Protein AF-A0A6P0YYT1-F1 (afdb_monomer)

Solvent-accessible surface area (backbone atoms only — not comparable to full-atom values): 12382 Å² total; per-residue (Å²): 142,83,87,88,85,85,81,90,86,81,66,66,70,61,53,52,53,52,52,53,54,50,55,62,60,60,72,69,65,74,79,69,72,76,47,75,66,60,48,52,63,70,43,58,71,72,48,88,68,82,82,93,58,51,74,54,65,75,66,70,73,48,63,76,85,59,54,46,75,45,83,45,75,47,62,42,83,79,91,78,48,59,89,46,74,90,66,82,46,72,72,62,60,64,48,60,83,41,56,74,39,78,43,64,35,61,37,43,24,40,80,40,79,42,73,69,50,63,57,97,84,40,77,72,52,80,47,71,34,27,27,68,40,56,32,60,28,48,34,36,48,47,27,59,74,61,35,72,82,41,49,66,48,36,42,56,41,94,90,37,73,41,30,36,40,36,31,31,63,88,67,35,30,42,39,38,32,49,54,21,35,52,73,49,61,82,45,99,87,44,77,47,73,51,72,44,69,48,76,47,82,44,73,134

Structure (mmCIF, N/CA/C/O backbone):
data_AF-A0A6P0YYT1-F1
#
_entry.id   AF-A0A6P0YYT1-F1
#
loop_
_atom_site.group_PDB
_atom_site.id
_atom_site.type_symbol
_atom_site.label_atom_id
_atom_site.label_alt_id
_atom_site.label_comp_id
_atom_site.label_asym_id
_atom_site.label_entity_id
_atom_site.label_seq_id
_atom_site.pdbx_PDB_ins_code
_atom_site.Cartn_x
_atom_site.Cartn_y
_atom_site.Cartn_z
_atom_site.occupancy
_atom_site.B_iso_or_equiv
_atom_site.auth_seq_id
_atom_site.auth_comp_id
_atom_site.auth_asym_id
_atom_site.auth_atom_id
_atom_site.pdbx_PDB_model_num
ATOM 1 N N . MET A 1 1 ? 46.189 12.502 -78.869 1.00 30.28 1 MET A N 1
ATOM 2 C CA . MET A 1 1 ? 46.261 11.594 -77.705 1.00 30.28 1 MET A CA 1
ATOM 3 C C . MET A 1 1 ? 45.164 12.008 -76.736 1.00 30.28 1 MET A C 1
ATOM 5 O O . MET A 1 1 ? 45.275 13.073 -76.152 1.00 30.28 1 MET A O 1
ATOM 9 N N . VAL A 1 2 ? 44.060 11.259 -76.663 1.00 25.31 2 VAL A N 1
ATOM 10 C CA . VAL A 1 2 ? 42.936 11.535 -75.749 1.00 25.31 2 VAL A CA 1
ATOM 11 C C . VAL A 1 2 ? 42.458 10.193 -75.203 1.00 25.31 2 VAL A C 1
ATOM 13 O O . VAL A 1 2 ? 42.035 9.333 -75.973 1.00 25.31 2 VAL A O 1
ATOM 16 N N . PHE A 1 3 ? 42.580 9.999 -73.891 1.00 25.88 3 PHE A N 1
ATOM 17 C CA . PHE A 1 3 ? 42.112 8.803 -73.194 1.00 25.88 3 PHE A CA 1
ATOM 18 C C . PHE A 1 3 ? 40.659 8.992 -72.739 1.00 25.88 3 PHE A C 1
ATOM 20 O O . PHE A 1 3 ? 40.320 9.999 -72.120 1.00 25.88 3 PHE A O 1
ATOM 27 N N . ARG A 1 4 ? 39.808 7.999 -73.021 1.00 29.97 4 ARG A N 1
ATOM 28 C CA . ARG A 1 4 ? 38.498 7.814 -72.381 1.00 29.97 4 ARG A CA 1
ATOM 29 C C . ARG A 1 4 ? 38.698 6.982 -71.114 1.00 29.97 4 ARG A C 1
ATOM 31 O O . ARG A 1 4 ? 39.213 5.874 -71.207 1.00 29.97 4 ARG A O 1
ATOM 38 N N . PHE A 1 5 ? 38.222 7.472 -69.972 1.00 29.61 5 PHE A N 1
ATOM 39 C CA . PHE A 1 5 ? 38.025 6.656 -68.773 1.00 29.61 5 PHE A CA 1
ATOM 40 C C . PHE A 1 5 ? 36.525 6.505 -68.510 1.00 29.61 5 PHE A C 1
ATOM 42 O O . PHE A 1 5 ? 35.810 7.490 -68.340 1.00 29.61 5 PHE A O 1
ATOM 49 N N . SER A 1 6 ? 36.054 5.260 -68.473 1.00 37.06 6 SER A N 1
ATOM 50 C CA . SER A 1 6 ? 34.769 4.885 -67.884 1.00 37.06 6 SER A CA 1
ATOM 51 C C . SER A 1 6 ? 35.065 4.151 -66.583 1.00 37.06 6 SER A C 1
ATOM 53 O O . SER A 1 6 ? 35.742 3.129 -66.603 1.00 37.06 6 SER A O 1
ATOM 55 N N . ILE A 1 7 ? 34.563 4.661 -65.457 1.00 41.81 7 ILE A N 1
ATOM 56 C CA . ILE A 1 7 ? 34.611 3.959 -64.172 1.00 41.81 7 ILE A CA 1
ATOM 57 C C . ILE A 1 7 ? 33.177 3.588 -63.797 1.00 41.81 7 ILE A C 1
ATOM 59 O O . ILE A 1 7 ? 32.346 4.444 -63.494 1.00 41.81 7 ILE A O 1
ATOM 63 N N . PHE A 1 8 ? 32.893 2.287 -63.836 1.00 48.31 8 PHE A N 1
ATOM 64 C CA . PHE A 1 8 ? 31.737 1.681 -63.186 1.00 48.31 8 PHE A CA 1
ATOM 65 C C . PHE A 1 8 ? 31.920 1.798 -61.667 1.00 48.31 8 PHE A C 1
ATOM 67 O O . PHE A 1 8 ? 32.748 1.108 -61.083 1.00 48.31 8 PHE A O 1
ATOM 74 N N . ALA A 1 9 ? 31.137 2.655 -61.013 1.00 47.00 9 ALA A N 1
ATOM 75 C CA . ALA A 1 9 ? 31.094 2.759 -59.555 1.00 47.00 9 ALA A CA 1
ATOM 76 C C . ALA A 1 9 ? 29.703 2.368 -59.036 1.00 47.00 9 ALA A C 1
ATOM 78 O O . ALA A 1 9 ? 28.908 3.222 -58.648 1.00 47.00 9 ALA A O 1
ATOM 79 N N . ARG A 1 10 ? 29.377 1.069 -59.051 1.00 59.03 10 ARG A N 1
ATOM 80 C CA . ARG A 1 10 ? 28.181 0.525 -58.378 1.00 59.03 10 ARG A CA 1
ATOM 81 C C . ARG A 1 10 ? 28.455 -0.876 -57.815 1.00 59.03 10 ARG A C 1
ATOM 83 O O . ARG A 1 10 ? 28.160 -1.862 -58.477 1.00 59.03 10 ARG A O 1
ATOM 90 N N . PRO A 1 11 ? 29.029 -0.957 -56.601 1.00 52.97 11 PRO A N 1
ATOM 91 C CA . PRO A 1 11 ? 28.412 -1.855 -55.614 1.00 52.97 11 PRO A CA 1
ATOM 92 C C . PRO A 1 11 ? 28.296 -1.268 -54.190 1.00 52.97 11 PRO A C 1
ATOM 94 O O . PRO A 1 11 ? 27.588 -1.821 -53.356 1.00 52.97 11 PRO A O 1
ATOM 97 N N . ILE A 1 12 ? 28.919 -0.119 -53.898 1.00 56.06 12 ILE A N 1
ATOM 98 C CA . ILE A 1 12 ? 29.048 0.391 -52.516 1.00 56.06 12 ILE A CA 1
ATOM 99 C C . ILE A 1 12 ? 27.740 1.006 -51.979 1.00 56.06 12 ILE A C 1
ATOM 101 O O . ILE A 1 12 ? 27.415 0.845 -50.807 1.00 56.06 12 ILE A O 1
ATOM 105 N N . ARG A 1 13 ? 26.932 1.660 -52.830 1.00 53.22 13 ARG A N 1
ATOM 106 C CA . ARG A 1 13 ? 25.663 2.283 -52.395 1.00 53.22 13 ARG A CA 1
ATOM 107 C C . ARG A 1 13 ? 24.587 1.269 -51.996 1.00 53.22 13 ARG A C 1
ATOM 109 O O . ARG A 1 13 ? 23.806 1.561 -51.100 1.00 53.22 13 ARG A O 1
ATOM 116 N N . LEU A 1 14 ? 24.554 0.096 -52.632 1.00 54.69 14 LEU A N 1
ATOM 117 C CA . LEU A 1 14 ? 23.587 -0.955 -52.295 1.00 54.69 14 LEU A CA 1
ATOM 118 C C . LEU A 1 14 ? 23.942 -1.605 -50.948 1.00 54.69 14 LEU A C 1
ATOM 120 O O . LEU A 1 14 ? 23.061 -1.836 -50.130 1.00 54.69 14 LEU A O 1
ATOM 124 N N . LEU A 1 15 ? 25.241 -1.805 -50.690 1.00 55.34 15 LEU A N 1
ATOM 125 C CA . LEU A 1 15 ? 25.749 -2.340 -49.426 1.00 55.34 15 LEU A CA 1
ATOM 126 C C . LEU A 1 15 ? 25.407 -1.422 -48.239 1.00 55.34 15 LEU A C 1
ATOM 128 O O . LEU A 1 15 ? 24.948 -1.899 -47.210 1.00 55.34 15 LEU A O 1
ATOM 132 N N . ILE A 1 16 ? 25.561 -0.103 -48.398 1.00 59.28 16 ILE A N 1
ATOM 133 C CA . ILE A 1 16 ? 25.259 0.877 -47.340 1.00 59.28 16 ILE A CA 1
ATOM 134 C C . ILE A 1 16 ? 23.760 0.908 -47.008 1.00 59.28 16 ILE A C 1
ATOM 136 O O . ILE A 1 16 ? 23.406 0.965 -45.835 1.00 59.28 16 ILE A O 1
ATOM 140 N N . ILE A 1 17 ? 22.875 0.828 -48.009 1.00 62.22 17 ILE A N 1
ATOM 141 C CA . ILE A 1 17 ? 21.416 0.830 -47.790 1.00 62.22 17 ILE A CA 1
ATOM 142 C C . ILE A 1 17 ? 20.960 -0.462 -47.102 1.00 62.22 17 ILE A C 1
ATOM 144 O O . ILE A 1 17 ? 20.124 -0.406 -46.203 1.00 62.22 17 ILE A O 1
ATOM 148 N N . VAL A 1 18 ? 21.534 -1.611 -47.473 1.00 64.62 18 VAL A N 1
ATOM 149 C CA . VAL A 1 18 ? 21.237 -2.891 -46.811 1.00 64.62 18 VAL A CA 1
ATOM 150 C C . VAL A 1 18 ? 21.728 -2.875 -45.362 1.00 64.62 18 VAL A C 1
ATOM 152 O O . VAL A 1 18 ? 20.969 -3.241 -44.474 1.00 64.62 18 VAL A O 1
ATOM 155 N N . VAL A 1 19 ? 22.937 -2.366 -45.099 1.00 64.31 19 VAL A N 1
ATOM 156 C CA . VAL A 1 19 ? 23.496 -2.278 -43.737 1.00 64.31 19 VAL A CA 1
ATOM 157 C C . VAL A 1 19 ? 22.697 -1.314 -42.850 1.00 64.31 19 VAL A C 1
ATOM 159 O O . VAL A 1 19 ? 22.362 -1.672 -41.719 1.00 64.31 19 VAL A O 1
ATOM 162 N N . LEU A 1 20 ? 22.318 -0.133 -43.361 1.00 59.56 20 LEU A N 1
ATOM 163 C CA . LEU A 1 20 ? 21.457 0.810 -42.633 1.00 59.56 20 LEU A CA 1
ATOM 164 C C . LEU A 1 20 ? 20.058 0.236 -42.380 1.00 59.56 20 LEU A C 1
ATOM 166 O O . LEU A 1 20 ? 19.546 0.391 -41.276 1.00 59.56 20 LEU A O 1
ATOM 170 N N . GLY A 1 21 ? 19.474 -0.467 -43.356 1.00 60.31 21 GLY A N 1
ATOM 171 C CA . GLY A 1 21 ? 18.179 -1.138 -43.204 1.00 60.31 21 GLY A CA 1
ATOM 172 C C . GLY A 1 21 ? 18.205 -2.293 -42.198 1.00 60.31 21 GLY A C 1
ATOM 173 O O . GLY A 1 21 ? 17.240 -2.495 -41.469 1.00 60.31 21 GLY A O 1
ATOM 174 N N . THR A 1 22 ? 19.317 -3.028 -42.095 1.00 57.22 22 THR A N 1
ATOM 175 C CA . THR A 1 22 ? 19.474 -4.078 -41.073 1.00 57.22 22 THR A CA 1
ATOM 176 C C . THR A 1 22 ? 19.750 -3.513 -39.678 1.00 57.22 22 THR A C 1
ATOM 178 O O . THR A 1 22 ? 19.258 -4.069 -38.698 1.00 57.22 22 THR A O 1
ATOM 181 N N . MET A 1 23 ? 20.471 -2.388 -39.558 1.00 55.06 23 MET A N 1
ATOM 182 C CA . MET A 1 23 ? 20.711 -1.741 -38.259 1.00 55.06 23 MET A CA 1
ATOM 183 C C . MET A 1 23 ? 19.439 -1.128 -37.666 1.00 55.06 23 MET A C 1
ATOM 185 O O . MET A 1 23 ? 19.264 -1.191 -36.449 1.00 55.06 23 MET A O 1
ATOM 189 N N . THR A 1 24 ? 18.540 -0.580 -38.490 1.00 57.62 24 THR A N 1
ATOM 190 C CA . THR A 1 24 ? 17.239 -0.067 -38.028 1.00 57.62 24 THR A CA 1
ATOM 191 C C . THR A 1 24 ? 16.260 -1.184 -37.665 1.00 57.62 24 THR A C 1
ATOM 193 O O . THR A 1 24 ? 15.437 -0.998 -36.775 1.00 57.62 24 THR A O 1
ATOM 196 N N . TRP A 1 25 ? 16.370 -2.368 -38.279 1.00 53.22 25 TRP A N 1
ATOM 197 C CA . TRP A 1 25 ? 15.518 -3.512 -37.934 1.00 53.22 25 TRP A CA 1
ATOM 198 C C . TRP A 1 25 ? 15.935 -4.187 -36.616 1.00 53.22 25 TRP A C 1
ATOM 200 O O . TRP A 1 25 ? 15.083 -4.614 -35.838 1.00 53.22 25 TRP A O 1
ATOM 210 N N . LEU A 1 26 ? 17.239 -4.225 -36.318 1.00 52.09 26 LEU A N 1
ATOM 211 C CA . LEU A 1 26 ? 17.778 -4.816 -35.084 1.00 52.09 26 LEU A CA 1
ATOM 212 C C . LEU A 1 26 ? 17.621 -3.920 -33.845 1.00 52.09 26 LEU A C 1
ATOM 214 O O . LEU A 1 26 ? 17.634 -4.427 -32.728 1.00 52.09 26 LEU A O 1
ATOM 218 N N . SER A 1 27 ? 17.429 -2.608 -34.014 1.00 49.84 27 SER A N 1
ATOM 219 C CA . SER A 1 27 ? 17.246 -1.668 -32.894 1.00 49.84 27 SER A CA 1
ATOM 220 C C . SER A 1 27 ? 15.803 -1.582 -32.375 1.00 49.84 27 SER A C 1
ATOM 222 O O . SER A 1 27 ? 15.561 -0.913 -31.373 1.00 49.84 27 SER A O 1
ATOM 224 N N . TRP A 1 28 ? 14.858 -2.311 -32.985 1.00 51.06 28 TRP A N 1
ATOM 225 C CA . TRP A 1 28 ? 13.487 -2.455 -32.469 1.00 51.06 28 TRP A CA 1
ATOM 226 C C . TRP A 1 28 ? 13.232 -3.720 -31.656 1.00 51.06 28 TRP A C 1
ATOM 228 O O . TRP A 1 28 ? 12.153 -3.879 -31.089 1.00 51.06 28 TRP A O 1
ATOM 238 N N . SER A 1 29 ? 14.222 -4.601 -31.538 1.00 44.47 29 SER A N 1
ATOM 239 C CA . SER A 1 29 ? 14.117 -5.767 -30.664 1.00 44.47 29 SER A CA 1
ATOM 240 C C . SER A 1 29 ? 14.623 -5.401 -29.271 1.00 44.47 29 SER A C 1
ATOM 242 O O . SER A 1 29 ? 15.710 -5.806 -28.867 1.00 44.47 29 SER A O 1
ATOM 244 N N . CYS A 1 30 ? 13.848 -4.605 -28.529 1.00 43.34 30 CYS A N 1
ATOM 245 C CA . CYS A 1 30 ? 14.007 -4.590 -27.080 1.00 43.34 30 CYS A CA 1
ATOM 246 C C . CYS A 1 30 ? 13.558 -5.970 -26.593 1.00 43.34 30 CYS A C 1
ATOM 248 O O . CYS A 1 30 ? 12.366 -6.271 -26.581 1.00 43.34 30 CYS A O 1
ATOM 250 N N . ILE A 1 31 ? 14.511 -6.843 -26.276 1.00 43.75 31 ILE A N 1
ATOM 251 C CA . ILE A 1 31 ? 14.212 -8.067 -25.540 1.00 43.75 31 ILE A CA 1
ATOM 252 C C . ILE A 1 31 ? 13.788 -7.594 -24.149 1.00 43.75 31 ILE A C 1
ATOM 254 O O . ILE A 1 31 ? 14.633 -7.280 -23.313 1.00 43.75 31 ILE A O 1
ATOM 258 N N . ALA A 1 32 ? 12.479 -7.475 -23.930 1.00 52.84 32 ALA A N 1
ATOM 259 C CA . ALA A 1 32 ? 11.922 -7.312 -22.600 1.00 52.84 32 ALA A CA 1
ATOM 260 C C . ALA A 1 32 ? 12.218 -8.609 -21.839 1.00 52.84 32 ALA A C 1
ATOM 262 O O . ALA A 1 32 ? 11.555 -9.628 -22.027 1.00 52.84 32 ALA A O 1
ATOM 263 N N . VAL A 1 33 ? 13.290 -8.602 -21.048 1.00 48.81 33 VAL A N 1
ATOM 264 C CA . VAL A 1 33 ? 13.544 -9.662 -20.076 1.00 48.81 33 VAL A CA 1
ATOM 265 C C . VAL A 1 33 ? 12.457 -9.507 -19.021 1.00 48.81 33 VAL A C 1
ATOM 267 O O . VAL A 1 33 ? 12.468 -8.524 -18.285 1.00 48.81 33 VAL A O 1
ATOM 270 N N . ALA A 1 34 ? 11.495 -10.431 -18.995 1.00 60.22 34 ALA A N 1
ATOM 271 C CA . ALA A 1 34 ? 10.517 -10.503 -17.918 1.00 60.22 34 ALA A CA 1
ATOM 272 C C . ALA A 1 34 ? 11.290 -10.654 -16.602 1.00 60.22 34 ALA A C 1
ATOM 274 O O . ALA A 1 34 ? 12.032 -11.622 -16.420 1.00 60.22 34 ALA A O 1
ATOM 275 N N . GLY A 1 35 ? 11.200 -9.656 -15.730 1.00 74.69 35 GLY A N 1
ATOM 276 C CA . GLY A 1 35 ? 11.834 -9.698 -14.425 1.00 74.69 35 GLY A CA 1
ATOM 277 C C . GLY A 1 35 ? 11.083 -10.620 -13.467 1.00 74.69 35 GLY A C 1
ATOM 278 O O . GLY A 1 35 ? 10.046 -11.210 -13.786 1.00 74.69 35 GLY A O 1
ATOM 279 N N . GLU A 1 36 ? 11.644 -10.769 -12.267 1.00 87.56 36 GLU A N 1
ATOM 280 C CA . GLU A 1 36 ? 11.132 -11.678 -11.235 1.00 87.56 36 GLU A CA 1
ATOM 281 C C . GLU A 1 36 ? 9.662 -11.393 -10.876 1.00 87.56 36 GLU A C 1
ATOM 283 O O . GLU A 1 36 ? 8.910 -12.322 -10.572 1.00 87.56 36 GLU A O 1
ATOM 288 N N . LEU A 1 37 ? 9.221 -10.127 -10.938 1.00 92.81 37 LEU A N 1
ATOM 289 C CA . LEU A 1 37 ? 7.849 -9.755 -10.584 1.00 92.81 37 LEU A CA 1
ATOM 290 C C . LEU A 1 37 ? 6.869 -10.136 -11.691 1.00 92.81 37 LEU A C 1
ATOM 292 O O . LEU A 1 37 ? 5.829 -10.725 -11.395 1.00 92.81 37 LEU A O 1
ATOM 296 N N . SER A 1 38 ? 7.222 -9.867 -12.950 1.00 92.69 38 SER A N 1
ATOM 297 C CA . SER A 1 38 ? 6.430 -10.292 -14.112 1.00 92.69 38 SER A CA 1
ATOM 298 C C . SER A 1 38 ? 6.229 -11.811 -14.136 1.00 92.69 38 SER A C 1
ATOM 300 O O . SER A 1 38 ? 5.115 -12.298 -14.357 1.00 92.69 38 SER A O 1
ATOM 302 N N . GLN A 1 39 ? 7.292 -12.569 -13.845 1.00 91.69 39 GLN A N 1
ATOM 303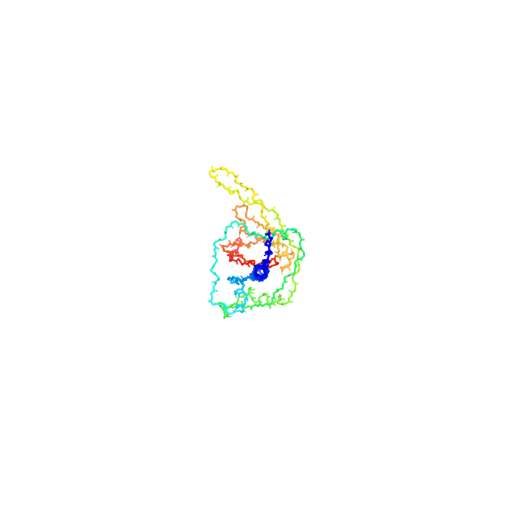 C CA . GLN A 1 39 ? 7.216 -14.026 -13.756 1.00 91.69 39 GLN A CA 1
ATOM 304 C C . GLN A 1 39 ? 6.316 -14.471 -12.596 1.00 91.69 39 GLN A C 1
ATOM 306 O O . GLN A 1 39 ? 5.431 -15.298 -12.795 1.00 91.69 39 GLN A O 1
ATOM 311 N N . ARG A 1 40 ? 6.452 -13.873 -11.404 1.00 92.44 40 ARG A N 1
ATOM 312 C CA . ARG A 1 40 ? 5.583 -14.195 -10.257 1.00 92.44 40 ARG A CA 1
ATOM 313 C C . ARG A 1 40 ? 4.106 -13.950 -10.532 1.00 92.44 40 ARG A C 1
ATOM 315 O O . ARG A 1 40 ? 3.290 -14.744 -10.077 1.00 92.44 40 ARG A O 1
ATOM 322 N N . ILE A 1 41 ? 3.751 -12.871 -11.227 1.00 92.06 41 ILE A N 1
ATOM 323 C CA . ILE A 1 41 ? 2.354 -12.618 -11.612 1.00 92.06 41 ILE A CA 1
ATOM 324 C C . ILE A 1 41 ? 1.857 -13.744 -12.524 1.00 92.06 41 ILE A C 1
ATOM 326 O O . ILE A 1 41 ? 0.777 -14.278 -12.295 1.00 92.06 41 ILE A O 1
ATOM 330 N N . SER A 1 42 ? 2.672 -14.146 -13.503 1.00 93.00 42 SER A N 1
ATOM 331 C CA . SER A 1 42 ? 2.340 -15.224 -14.446 1.00 93.00 42 SER A CA 1
ATOM 332 C C . SER A 1 42 ? 2.206 -16.592 -13.767 1.00 93.00 42 SER A C 1
ATOM 334 O O . SER A 1 42 ? 1.388 -17.408 -14.182 1.00 93.00 42 SER A O 1
ATOM 336 N N . ASP A 1 43 ? 2.984 -16.834 -12.710 1.00 93.94 43 ASP A N 1
ATOM 337 C CA . ASP A 1 43 ? 2.988 -18.098 -11.969 1.00 93.94 43 ASP A CA 1
ATOM 338 C C . ASP A 1 43 ? 1.877 -18.194 -10.912 1.00 93.94 43 ASP A C 1
ATOM 340 O O . ASP A 1 43 ? 1.683 -19.262 -10.330 1.00 93.94 43 ASP A O 1
ATOM 344 N N . PHE A 1 44 ? 1.155 -17.108 -10.615 1.00 92.75 44 PHE A N 1
ATOM 345 C CA . PHE A 1 44 ? 0.058 -17.134 -9.645 1.00 92.75 44 PHE A CA 1
ATOM 346 C C . PHE A 1 44 ? -1.065 -18.093 -10.110 1.00 92.75 44 PHE A C 1
ATOM 348 O O . PHE A 1 44 ? -1.430 -18.069 -11.284 1.00 92.75 44 PHE A O 1
ATOM 355 N N . PRO A 1 45 ? -1.643 -18.940 -9.229 1.00 93.50 45 PRO A N 1
ATOM 356 C CA . PRO A 1 45 ? -1.411 -19.049 -7.785 1.00 93.50 45 PRO A CA 1
ATOM 357 C C . PRO A 1 45 ? -0.342 -20.080 -7.374 1.00 93.50 45 PRO A C 1
ATOM 359 O O . PRO A 1 45 ? -0.204 -20.376 -6.195 1.00 93.50 45 PRO A O 1
ATOM 362 N N . ASN A 1 46 ? 0.436 -20.643 -8.294 1.00 94.44 46 ASN A N 1
ATOM 363 C CA . ASN A 1 46 ? 1.341 -21.775 -8.047 1.00 94.44 46 ASN A CA 1
ATOM 364 C C . ASN A 1 46 ? 2.702 -21.380 -7.438 1.00 94.44 46 ASN A C 1
ATOM 366 O O . ASN A 1 46 ? 3.739 -21.972 -7.756 1.00 94.44 46 ASN A O 1
ATOM 370 N N . TRP A 1 47 ? 2.730 -20.382 -6.555 1.00 93.56 47 TRP A N 1
ATOM 371 C CA . TRP A 1 47 ? 3.965 -19.946 -5.903 1.00 93.56 47 TRP A CA 1
ATOM 372 C C . TRP A 1 47 ? 4.521 -21.020 -4.968 1.00 93.56 47 TRP A C 1
ATOM 374 O O . TRP A 1 47 ? 3.814 -21.523 -4.103 1.00 93.56 47 TRP A O 1
ATOM 384 N N . GLN A 1 48 ? 5.815 -21.310 -5.101 1.00 91.75 48 GLN A N 1
ATOM 385 C CA . GLN A 1 48 ? 6.498 -22.342 -4.309 1.00 91.75 48 GLN A CA 1
ATOM 386 C C . GLN A 1 48 ? 7.212 -21.783 -3.069 1.00 91.75 48 GLN A C 1
ATOM 388 O O . GLN A 1 48 ? 7.525 -22.517 -2.136 1.00 91.75 48 GLN A O 1
ATOM 393 N N . HIS A 1 49 ? 7.496 -20.480 -3.051 1.00 91.31 49 HIS A N 1
ATOM 394 C CA . HIS A 1 49 ? 8.161 -19.804 -1.942 1.00 91.31 49 HIS A CA 1
ATOM 395 C C . HIS A 1 49 ? 7.790 -18.316 -1.891 1.00 91.31 49 HIS A C 1
ATOM 397 O O . HIS A 1 49 ? 7.202 -17.749 -2.819 1.00 91.31 49 HIS A O 1
ATOM 403 N N . GLN A 1 50 ? 8.151 -17.667 -0.783 1.00 89.00 50 GLN A N 1
ATOM 404 C CA . GLN A 1 50 ? 8.110 -16.209 -0.672 1.00 89.00 50 GLN A CA 1
ATOM 405 C C . GLN A 1 50 ? 9.118 -15.576 -1.650 1.00 89.00 50 GLN A C 1
ATOM 407 O O . GLN A 1 50 ? 10.166 -16.177 -1.900 1.00 89.00 50 GLN A O 1
ATOM 412 N N . PRO A 1 51 ? 8.842 -14.385 -2.207 1.00 89.31 51 PRO A N 1
ATOM 413 C CA . PRO A 1 51 ? 9.783 -13.714 -3.102 1.00 89.31 51 PRO A CA 1
ATOM 414 C C . PRO A 1 51 ? 11.078 -13.326 -2.372 1.00 89.31 51 PRO A C 1
ATOM 416 O O . PRO A 1 51 ? 11.055 -12.976 -1.186 1.00 89.31 51 PRO A O 1
ATOM 419 N N . VAL A 1 52 ? 12.210 -13.351 -3.078 1.00 90.62 52 VAL A N 1
ATOM 420 C CA . VAL A 1 52 ? 13.509 -12.957 -2.512 1.00 90.62 52 VAL A CA 1
ATOM 421 C C . VAL A 1 52 ? 13.731 -11.476 -2.795 1.00 90.62 52 VAL A C 1
ATOM 423 O O . VAL A 1 52 ? 14.270 -11.087 -3.820 1.00 90.62 52 VAL A O 1
ATOM 426 N N . LEU A 1 53 ? 13.293 -10.632 -1.863 1.00 93.75 53 LEU A N 1
ATOM 427 C CA . LEU A 1 53 ? 13.302 -9.178 -2.032 1.00 93.75 53 LEU A CA 1
ATOM 428 C C . LEU A 1 53 ? 14.442 -8.508 -1.243 1.00 93.75 53 LEU A C 1
ATOM 430 O O . LEU A 1 53 ? 14.733 -8.942 -0.122 1.00 93.75 53 LEU A O 1
ATOM 434 N N . PRO A 1 54 ? 15.056 -7.428 -1.764 1.00 93.94 54 PRO A N 1
ATOM 435 C CA . PRO A 1 54 ? 16.010 -6.625 -1.006 1.00 93.94 54 PRO A CA 1
ATOM 436 C C . PRO A 1 54 ? 15.315 -5.855 0.126 1.00 93.94 54 PRO A C 1
ATOM 438 O O . PRO A 1 54 ? 14.096 -5.660 0.122 1.00 93.94 54 PRO A O 1
ATOM 441 N N . GLN A 1 55 ? 16.101 -5.413 1.111 1.00 95.75 55 GLN A N 1
ATOM 442 C CA . GLN A 1 55 ? 15.600 -4.584 2.207 1.00 95.75 55 GLN A CA 1
ATOM 443 C C . GLN A 1 55 ? 15.010 -3.273 1.670 1.00 95.75 55 GLN A C 1
ATOM 445 O O . GLN A 1 55 ? 15.544 -2.669 0.744 1.00 95.75 55 GLN A O 1
ATOM 450 N N . ALA A 1 56 ? 13.891 -2.841 2.251 1.00 94.12 56 ALA A N 1
ATOM 451 C CA . ALA A 1 56 ? 13.272 -1.576 1.888 1.00 94.12 56 ALA A CA 1
ATOM 452 C C . ALA A 1 56 ? 14.076 -0.401 2.465 1.00 94.12 56 ALA A C 1
ATOM 454 O O . ALA A 1 56 ? 14.108 -0.195 3.680 1.00 94.12 56 ALA A O 1
ATOM 455 N N . GLU A 1 57 ? 14.689 0.381 1.581 1.00 90.12 57 GLU A N 1
ATOM 456 C CA . GLU A 1 57 ? 15.383 1.630 1.899 1.00 90.12 57 GLU A CA 1
ATOM 457 C C . GLU A 1 57 ? 14.592 2.817 1.340 1.00 90.12 57 GLU A C 1
ATOM 459 O O . GLU A 1 57 ? 14.029 2.732 0.247 1.00 90.12 57 GLU A O 1
ATOM 464 N N . GLY A 1 58 ? 14.509 3.906 2.112 1.00 89.88 58 GLY A N 1
ATOM 465 C CA . GLY A 1 58 ? 13.718 5.084 1.747 1.00 89.88 58 GLY A CA 1
ATOM 466 C C . GLY A 1 58 ? 12.236 4.781 1.482 1.00 89.88 58 GLY A C 1
ATOM 467 O O . GLY A 1 58 ? 11.700 3.742 1.887 1.00 89.88 58 GLY A O 1
ATOM 468 N N . ASP A 1 59 ? 11.559 5.709 0.809 1.00 91.50 59 ASP A N 1
ATOM 469 C CA . ASP A 1 59 ? 10.207 5.500 0.280 1.00 91.50 59 ASP A CA 1
ATOM 470 C C . ASP A 1 59 ? 10.247 4.775 -1.084 1.00 91.50 59 ASP A C 1
ATOM 472 O O . ASP A 1 59 ? 11.284 4.706 -1.742 1.00 91.50 59 ASP A O 1
ATOM 476 N N . LEU A 1 60 ? 9.119 4.208 -1.510 1.00 93.44 60 LEU A N 1
ATOM 477 C CA . LEU A 1 60 ? 8.952 3.635 -2.840 1.00 93.44 60 LEU A CA 1
ATOM 478 C C . LEU A 1 60 ? 8.827 4.770 -3.865 1.00 93.44 60 LEU A C 1
ATOM 480 O O . LEU A 1 60 ? 7.860 5.533 -3.850 1.00 93.44 60 LEU A O 1
ATOM 484 N N . ALA A 1 61 ? 9.804 4.858 -4.765 1.00 92.88 61 ALA A N 1
ATOM 485 C CA . ALA A 1 61 ? 9.790 5.813 -5.862 1.00 92.88 61 ALA A CA 1
ATOM 486 C C . ALA A 1 61 ? 8.920 5.308 -7.023 1.00 92.88 61 ALA A C 1
ATOM 488 O O . ALA A 1 61 ? 9.086 4.185 -7.497 1.00 92.88 61 ALA A O 1
ATOM 489 N N . TYR A 1 62 ? 8.030 6.170 -7.503 1.00 94.00 62 TYR A N 1
ATOM 490 C CA . TYR A 1 62 ? 7.136 5.927 -8.631 1.00 94.00 62 TYR A CA 1
ATOM 491 C C . TYR A 1 62 ? 7.617 6.668 -9.889 1.00 94.00 62 TYR A C 1
ATOM 493 O O . TYR A 1 62 ? 8.335 7.673 -9.791 1.00 94.00 62 TYR A O 1
ATOM 501 N N . PRO A 1 63 ? 7.209 6.217 -11.090 1.00 93.31 63 PRO A N 1
ATOM 502 C CA . PRO A 1 63 ? 7.403 6.971 -12.322 1.00 93.31 63 PRO A CA 1
ATOM 503 C C . PRO A 1 63 ? 6.833 8.392 -12.237 1.00 93.31 63 PRO A C 1
ATOM 505 O O . PRO A 1 63 ? 5.817 8.636 -11.589 1.00 93.31 63 PRO A O 1
ATOM 508 N N . ALA A 1 64 ? 7.448 9.331 -12.961 1.00 92.81 64 ALA A N 1
ATOM 509 C CA . ALA A 1 64 ? 7.083 10.749 -12.900 1.00 92.81 64 ALA A CA 1
ATOM 510 C C . ALA A 1 64 ? 5.603 11.021 -13.233 1.00 92.81 64 ALA A C 1
ATOM 512 O O . ALA A 1 64 ? 5.012 11.961 -12.707 1.00 92.81 64 ALA A O 1
ATOM 513 N N . TRP A 1 65 ? 5.001 10.186 -14.082 1.00 92.12 65 TRP A N 1
ATOM 514 C CA . TRP A 1 65 ? 3.611 10.318 -14.510 1.00 92.12 65 TRP A CA 1
ATOM 515 C C . TRP A 1 65 ? 2.583 9.976 -13.422 1.00 92.12 65 TRP A C 1
ATOM 517 O O . TRP A 1 65 ? 1.415 10.293 -13.607 1.00 92.12 65 TRP A O 1
ATOM 527 N N . PHE A 1 66 ? 2.986 9.396 -12.284 1.00 94.81 66 PHE A N 1
ATOM 528 C CA . PHE A 1 66 ? 2.081 9.160 -11.152 1.00 94.81 66 PHE A CA 1
ATOM 529 C C . PHE A 1 66 ? 1.717 10.437 -10.390 1.00 94.81 66 PHE A C 1
ATOM 531 O O . PHE A 1 66 ? 0.739 10.432 -9.647 1.00 94.81 66 PHE A O 1
ATOM 538 N N . VAL A 1 67 ? 2.490 11.521 -10.522 1.00 96.69 67 VAL A N 1
ATOM 539 C CA . VAL A 1 67 ? 2.280 12.731 -9.718 1.00 96.69 67 VAL A CA 1
ATOM 540 C C . VAL A 1 67 ? 0.869 13.293 -9.909 1.00 96.69 67 VAL A C 1
ATOM 542 O O . VAL A 1 67 ? 0.409 13.495 -11.029 1.00 96.69 67 VAL A O 1
ATOM 545 N N . GLY A 1 68 ? 0.182 13.574 -8.803 1.00 97.62 68 GLY A N 1
ATOM 546 C CA . GLY A 1 68 ? -1.180 14.098 -8.830 1.00 97.62 68 GLY A CA 1
ATOM 547 C C . GLY A 1 68 ? -2.133 13.335 -7.923 1.00 97.62 68 GLY A C 1
ATOM 548 O O . GLY A 1 68 ? -1.726 12.506 -7.112 1.00 97.62 68 GLY A O 1
ATOM 549 N N . THR A 1 69 ? -3.414 13.676 -8.032 1.00 98.50 69 THR A N 1
ATOM 550 C CA . THR A 1 69 ? -4.511 13.003 -7.327 1.00 98.50 69 THR A CA 1
ATOM 551 C C . THR A 1 69 ? -5.344 12.236 -8.343 1.00 98.50 69 THR A C 1
ATOM 553 O O . THR A 1 69 ? -5.666 12.772 -9.401 1.00 98.50 69 THR A O 1
ATOM 556 N N . TRP A 1 70 ? -5.680 10.994 -8.017 1.00 97.88 70 TRP A N 1
ATOM 557 C CA . TRP A 1 70 ? -6.320 10.034 -8.904 1.00 97.88 70 TRP A CA 1
ATOM 558 C C . TRP A 1 70 ? -7.529 9.419 -8.222 1.00 97.88 70 TRP A C 1
ATOM 560 O O . TRP A 1 70 ? -7.504 9.153 -7.021 1.00 97.88 70 TRP A O 1
ATOM 570 N N . GLN A 1 71 ? -8.554 9.116 -9.013 1.00 98.12 71 GLN A N 1
ATOM 571 C CA . GLN A 1 71 ? -9.600 8.201 -8.588 1.00 98.12 71 GLN A CA 1
ATOM 572 C C . GLN A 1 71 ? -9.127 6.772 -8.873 1.00 98.12 71 GLN A C 1
ATOM 574 O O . GLN A 1 71 ? -9.026 6.366 -10.029 1.00 98.12 71 GLN A O 1
ATOM 579 N N . MET A 1 72 ? -8.815 6.019 -7.824 1.00 96.25 72 MET A N 1
ATOM 580 C CA . MET A 1 72 ? -8.414 4.618 -7.921 1.00 96.25 72 MET A CA 1
ATOM 581 C C . MET A 1 72 ? -9.641 3.715 -7.814 1.00 96.25 72 MET A C 1
ATOM 583 O O . MET A 1 72 ? -10.524 3.974 -7.000 1.00 96.25 72 MET A O 1
ATOM 587 N N . THR A 1 73 ? -9.663 2.631 -8.589 1.00 96.75 73 THR A N 1
ATOM 588 C CA . THR A 1 73 ? -10.539 1.473 -8.359 1.00 96.75 73 THR A CA 1
ATOM 589 C C . THR A 1 73 ? -9.669 0.251 -8.084 1.00 96.75 73 THR A C 1
ATOM 591 O O . THR A 1 73 ? -8.762 -0.043 -8.858 1.00 96.75 73 THR A O 1
ATOM 594 N N . SER A 1 74 ? -9.930 -0.438 -6.977 1.00 94.00 74 SER A N 1
ATOM 595 C CA . SER A 1 74 ? -9.266 -1.676 -6.570 1.00 94.00 74 SER A CA 1
ATOM 596 C C . SER A 1 74 ? -10.290 -2.807 -6.562 1.00 94.00 74 SER A C 1
ATOM 598 O O . SER A 1 74 ? -11.403 -2.613 -6.079 1.00 94.00 74 SER A O 1
ATOM 600 N N . ILE A 1 75 ? -9.935 -3.965 -7.117 1.00 95.88 75 ILE A N 1
ATOM 601 C CA . ILE A 1 75 ? -10.796 -5.151 -7.166 1.00 95.88 75 ILE A CA 1
ATOM 602 C C . ILE A 1 75 ? -9.992 -6.323 -6.612 1.00 95.88 75 ILE A C 1
ATOM 604 O O . ILE A 1 75 ? -8.865 -6.570 -7.044 1.00 95.88 75 ILE A O 1
ATOM 608 N N . LEU A 1 76 ? -10.566 -7.034 -5.644 1.00 95.06 76 LEU A N 1
ATOM 609 C CA . LEU A 1 76 ? -10.030 -8.308 -5.183 1.00 95.06 76 LEU A CA 1
ATOM 610 C C . LEU A 1 76 ? -10.472 -9.399 -6.162 1.00 95.06 76 LEU A C 1
ATOM 612 O O . LEU A 1 76 ? -11.632 -9.806 -6.143 1.00 95.06 76 LEU A O 1
ATOM 616 N N . GLU A 1 77 ? -9.564 -9.828 -7.036 1.00 94.88 77 GLU A N 1
ATOM 617 C CA . GLU A 1 77 ? -9.871 -10.807 -8.092 1.00 94.88 77 GLU A CA 1
ATOM 618 C C . GLU A 1 77 ? -9.841 -12.255 -7.604 1.00 94.88 77 GLU A C 1
ATOM 620 O O . GLU A 1 77 ? -10.644 -13.072 -8.044 1.00 94.88 77 GLU A O 1
ATOM 625 N N . ASP A 1 78 ? -8.925 -12.585 -6.695 1.00 93.38 78 ASP A N 1
ATOM 626 C CA . ASP A 1 78 ? -8.777 -13.943 -6.178 1.00 93.38 78 ASP A CA 1
ATOM 627 C C . ASP A 1 78 ? -8.260 -13.924 -4.735 1.00 93.38 78 ASP A C 1
ATOM 629 O O . ASP A 1 78 ? -7.605 -12.978 -4.287 1.00 93.38 78 ASP A O 1
ATOM 633 N N . MET A 1 79 ? -8.558 -14.987 -3.997 1.00 92.44 79 MET A N 1
ATOM 634 C CA . MET A 1 79 ? -8.168 -15.193 -2.609 1.00 92.44 79 MET A CA 1
ATOM 635 C C . MET A 1 79 ? -7.574 -16.588 -2.455 1.00 92.44 79 MET A C 1
ATOM 637 O O . MET A 1 79 ? -8.250 -17.536 -2.056 1.00 92.44 79 MET A O 1
ATOM 641 N N . VAL A 1 80 ? -6.278 -16.696 -2.735 1.00 91.88 80 VAL A N 1
ATOM 642 C CA . VAL A 1 80 ? -5.508 -17.928 -2.549 1.00 91.88 80 VAL A CA 1
ATOM 643 C C . VAL A 1 80 ? -4.394 -17.677 -1.540 1.00 91.88 80 VAL A C 1
ATOM 645 O O . VAL A 1 80 ? -3.781 -16.608 -1.526 1.00 91.88 80 VAL A O 1
ATOM 648 N N . ALA A 1 81 ? -4.098 -18.680 -0.713 1.00 91.75 81 ALA A N 1
ATOM 649 C CA . ALA A 1 81 ? -2.917 -18.720 0.145 1.00 91.75 81 ALA A CA 1
ATOM 650 C C . ALA A 1 81 ? -1.948 -19.814 -0.352 1.00 91.75 81 ALA A C 1
ATOM 652 O O . ALA A 1 81 ? -1.889 -20.886 0.251 1.00 91.75 81 ALA A O 1
ATOM 653 N N . PRO A 1 82 ? -1.176 -19.581 -1.438 1.00 91.31 82 PRO A N 1
ATOM 654 C CA . PRO A 1 82 ? -0.395 -20.627 -2.112 1.00 91.31 82 PRO A CA 1
ATOM 655 C C . PRO A 1 82 ? 0.546 -21.429 -1.212 1.00 91.31 82 PRO A C 1
ATOM 657 O O . PRO A 1 82 ? 0.762 -22.616 -1.423 1.00 91.31 82 PRO A O 1
ATOM 660 N N . LEU A 1 83 ? 1.109 -20.771 -0.197 1.00 92.06 83 LEU A N 1
ATOM 661 C CA . LEU A 1 83 ? 2.113 -21.355 0.692 1.00 92.06 83 LEU A CA 1
ATOM 662 C C . LEU A 1 83 ? 1.508 -22.014 1.943 1.00 92.06 83 LEU A C 1
ATOM 664 O O . LEU A 1 83 ? 2.247 -22.590 2.737 1.00 92.06 83 LEU A O 1
ATOM 668 N N . ALA A 1 84 ? 0.195 -21.889 2.151 1.00 92.25 84 ALA A N 1
ATOM 669 C CA . ALA A 1 84 ? -0.518 -22.451 3.296 1.00 92.25 84 ALA A CA 1
ATOM 670 C C . ALA A 1 84 ? -2.021 -22.630 2.983 1.00 92.25 84 ALA A C 1
ATOM 672 O O . ALA A 1 84 ? -2.856 -22.005 3.640 1.00 92.25 84 ALA A O 1
ATOM 673 N N . PRO A 1 85 ? -2.385 -23.456 1.983 1.00 89.75 85 PRO A N 1
ATOM 674 C CA . PRO A 1 85 ? -3.765 -23.555 1.495 1.00 89.75 85 PRO A CA 1
ATOM 675 C C . PRO A 1 85 ? -4.751 -24.084 2.546 1.00 89.75 85 PRO A C 1
ATOM 677 O O . PRO A 1 85 ? -5.932 -23.756 2.498 1.00 89.75 85 PRO A O 1
ATOM 680 N N . ASP A 1 86 ? -4.264 -24.854 3.521 1.00 91.62 86 ASP A N 1
ATOM 681 C CA . ASP A 1 86 ? -5.092 -25.456 4.570 1.00 91.62 86 ASP A CA 1
ATOM 682 C C . ASP A 1 86 ? -5.347 -24.514 5.766 1.00 91.62 86 ASP A C 1
ATOM 684 O O . ASP A 1 86 ? -6.080 -24.868 6.691 1.00 91.62 86 ASP A O 1
ATOM 688 N N . ILE A 1 87 ? -4.743 -23.316 5.786 1.00 89.12 87 ILE A N 1
ATOM 689 C CA . ILE A 1 87 ? -4.895 -22.346 6.880 1.00 89.12 87 ILE A CA 1
ATOM 690 C C . ILE A 1 87 ? -5.891 -21.259 6.476 1.00 89.12 87 ILE A C 1
ATOM 692 O O . ILE A 1 87 ? -5.584 -20.373 5.682 1.00 89.12 87 ILE A O 1
ATOM 696 N N . VAL A 1 88 ? -7.062 -21.265 7.115 1.00 90.56 88 VAL A N 1
ATOM 697 C CA . VAL A 1 88 ? -8.072 -20.209 6.979 1.00 90.56 88 VAL A CA 1
ATOM 698 C C . VAL A 1 88 ? -8.139 -19.410 8.274 1.00 90.56 88 VAL A C 1
ATOM 700 O O . VAL A 1 88 ? -8.483 -19.934 9.332 1.00 90.56 88 VAL A O 1
ATOM 703 N N . THR A 1 89 ? -7.801 -18.124 8.202 1.00 89.81 89 THR A N 1
ATOM 704 C CA . THR A 1 89 ? -7.931 -17.200 9.338 1.00 89.81 89 THR A CA 1
ATOM 705 C C . THR A 1 89 ? -9.235 -16.407 9.233 1.00 89.81 89 THR A C 1
ATOM 707 O O . THR A 1 89 ? -9.734 -16.213 8.123 1.00 89.81 89 THR A O 1
ATOM 710 N N . PRO A 1 90 ? -9.778 -15.873 10.344 1.00 90.25 90 PRO A N 1
ATOM 711 C CA . PRO A 1 90 ? -10.947 -14.996 10.284 1.00 90.25 90 PRO A CA 1
ATOM 712 C C . PRO A 1 90 ? -10.740 -13.781 9.372 1.00 90.25 90 PRO A C 1
ATOM 714 O O . PRO A 1 90 ? -11.657 -13.389 8.661 1.00 90.25 90 PRO A O 1
ATOM 717 N N . GLY A 1 91 ? -9.527 -13.214 9.351 1.00 86.38 91 GLY A N 1
ATOM 718 C CA . GLY A 1 91 ? -9.181 -12.113 8.448 1.00 86.38 91 GLY A CA 1
ATOM 719 C C . GLY A 1 91 ? -9.145 -12.537 6.979 1.00 86.38 91 GLY A C 1
ATOM 720 O O . GLY A 1 91 ? -9.609 -11.792 6.125 1.00 86.38 91 GLY A O 1
ATOM 721 N N . PHE A 1 92 ? -8.650 -13.745 6.682 1.00 91.69 92 PHE A N 1
ATOM 722 C CA . PHE A 1 92 ? -8.707 -14.300 5.330 1.00 91.69 92 PHE A CA 1
ATOM 723 C C . PHE A 1 92 ? -10.158 -14.515 4.896 1.00 91.69 92 PHE A C 1
ATOM 725 O O . PHE A 1 92 ? -10.570 -13.957 3.890 1.00 91.69 92 PHE A O 1
ATOM 732 N N . GLU A 1 93 ? -10.960 -15.246 5.671 1.00 93.69 93 GLU A N 1
ATOM 733 C CA . GLU A 1 93 ? -12.346 -15.557 5.295 1.00 93.69 93 GLU A CA 1
ATOM 734 C C . GLU A 1 93 ? -13.236 -14.305 5.244 1.00 93.69 93 GLU A C 1
ATOM 736 O O . GLU A 1 93 ? -14.060 -14.160 4.343 1.00 93.69 93 GLU A O 1
ATOM 741 N N . GLY A 1 94 ? -13.022 -13.348 6.153 1.00 91.62 94 GLY A N 1
ATOM 742 C CA . GLY A 1 94 ? -13.748 -12.080 6.184 1.00 91.62 94 GLY A CA 1
ATOM 743 C C . GLY A 1 94 ? -13.571 -11.232 4.922 1.00 91.62 94 GLY A C 1
ATOM 744 O O . GLY A 1 94 ? -14.466 -10.455 4.594 1.00 91.62 94 GLY A O 1
ATOM 745 N N . ASN A 1 95 ? -12.480 -11.410 4.171 1.00 93.00 95 ASN A N 1
ATOM 746 C CA . ASN A 1 95 ? -12.258 -10.685 2.918 1.00 93.00 95 ASN A CA 1
ATOM 747 C C . ASN A 1 95 ? -13.127 -11.193 1.756 1.00 93.00 95 ASN A C 1
ATOM 749 O O . ASN A 1 95 ? -13.254 -10.490 0.755 1.00 93.00 95 ASN A O 1
ATOM 753 N N . ARG A 1 96 ? -13.776 -12.364 1.877 1.00 94.38 96 ARG A N 1
ATOM 754 C CA . ARG A 1 96 ? -14.583 -12.967 0.797 1.00 94.38 96 ARG A CA 1
ATOM 755 C C . ARG A 1 96 ? -15.720 -12.061 0.325 1.00 94.38 96 ARG A C 1
ATOM 757 O O . ARG A 1 96 ? -16.091 -12.103 -0.843 1.00 94.38 96 ARG A O 1
ATOM 764 N N . GLN A 1 97 ? -16.236 -11.208 1.208 1.00 93.38 97 GLN A N 1
ATOM 765 C CA . GLN A 1 97 ? -17.261 -10.216 0.874 1.00 93.38 97 GLN A CA 1
ATOM 766 C C . GLN A 1 97 ? -16.806 -9.178 -0.169 1.00 93.38 97 GLN A C 1
ATOM 768 O O . GLN A 1 97 ? -17.648 -8.587 -0.837 1.00 93.38 97 GLN A O 1
ATOM 773 N N . PHE A 1 98 ? -15.494 -8.965 -0.322 1.00 94.44 98 PHE A N 1
ATOM 774 C CA . PHE A 1 98 ? -14.925 -8.008 -1.275 1.00 94.44 98 PHE A CA 1
ATOM 775 C C . PHE A 1 98 ? -14.577 -8.637 -2.630 1.00 94.44 98 PHE A C 1
ATOM 777 O O . PHE A 1 98 ? -14.155 -7.923 -3.538 1.00 94.44 98 PHE A O 1
ATOM 784 N N . LEU A 1 99 ? -14.745 -9.955 -2.793 1.00 96.31 99 LEU A N 1
ATOM 785 C CA . LEU A 1 99 ? -14.392 -10.649 -4.029 1.00 96.31 99 LEU A CA 1
ATOM 786 C C . LEU A 1 99 ? -15.211 -10.099 -5.212 1.00 96.31 99 LEU A C 1
ATOM 788 O O . LEU A 1 99 ? -16.444 -10.037 -5.164 1.00 96.31 99 LEU A O 1
ATOM 792 N N . HIS A 1 100 ? -14.502 -9.669 -6.257 1.00 96.94 100 HIS A N 1
ATOM 793 C CA . HIS A 1 100 ? -15.032 -8.977 -7.438 1.00 96.94 100 HIS A CA 1
ATOM 794 C C . HIS A 1 100 ? -15.856 -7.710 -7.139 1.00 96.94 100 HIS A C 1
ATOM 796 O O . HIS A 1 100 ? -16.587 -7.227 -8.006 1.00 96.94 100 HIS A O 1
ATOM 802 N N . GLN A 1 101 ? -15.747 -7.152 -5.929 1.00 95.56 101 GLN A N 1
ATOM 803 C CA . GLN A 1 101 ? -16.375 -5.882 -5.583 1.00 95.56 101 GLN A CA 1
ATOM 804 C C . GLN A 1 101 ? -15.385 -4.737 -5.817 1.00 95.56 101 GLN A C 1
ATOM 806 O O . GLN A 1 101 ? -14.270 -4.774 -5.289 1.00 95.56 101 GLN A O 1
ATOM 811 N N . PRO A 1 102 ? -15.763 -3.702 -6.587 1.00 96.69 102 PRO A N 1
ATOM 812 C CA . PRO A 1 102 ? -14.903 -2.551 -6.788 1.00 96.69 102 PRO A CA 1
ATOM 813 C C . PRO A 1 102 ? -14.897 -1.660 -5.545 1.00 96.69 102 PRO A C 1
ATOM 815 O O . PRO A 1 102 ? -15.933 -1.159 -5.111 1.00 96.69 102 PRO A O 1
ATOM 818 N N . VAL A 1 103 ? -13.706 -1.386 -5.025 1.00 95.75 103 VAL A N 1
ATOM 819 C CA . VAL A 1 103 ? -13.468 -0.383 -3.985 1.00 95.75 103 VAL A CA 1
ATOM 820 C C . VAL A 1 103 ? -12.843 0.841 -4.637 1.00 95.75 103 VAL A C 1
ATOM 822 O O . VAL A 1 103 ? -11.737 0.784 -5.176 1.00 95.75 103 VAL A O 1
ATOM 825 N N . SER A 1 104 ? -13.571 1.956 -4.620 1.00 96.75 104 SER A N 1
ATOM 826 C CA . SER A 1 104 ? -13.152 3.208 -5.253 1.00 96.75 104 SER A CA 1
ATOM 827 C C . SER A 1 104 ? -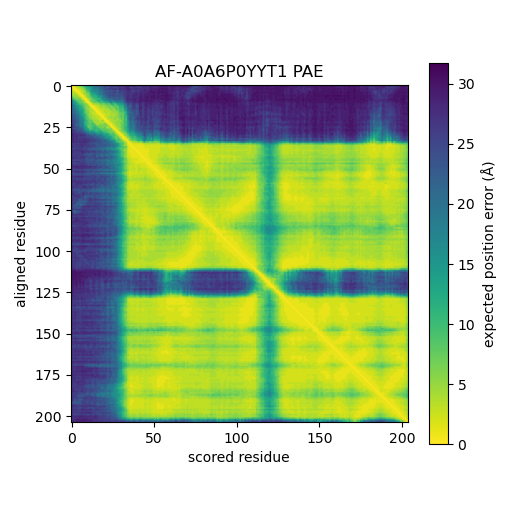12.763 4.247 -4.214 1.00 96.75 104 SER A C 1
ATOM 829 O O . SER A 1 104 ? -13.514 4.485 -3.274 1.00 96.75 104 SER A O 1
ATOM 831 N N . THR A 1 105 ? -11.617 4.904 -4.390 1.00 97.75 105 THR A N 1
ATOM 832 C CA . THR A 1 105 ? -11.175 5.959 -3.468 1.00 97.75 105 THR A CA 1
ATOM 833 C C . THR A 1 105 ? -10.184 6.925 -4.118 1.00 97.75 105 THR A C 1
ATOM 835 O O . THR A 1 105 ? -9.609 6.632 -5.168 1.00 97.75 105 THR A O 1
ATOM 838 N N . SER A 1 106 ? -9.985 8.084 -3.494 1.00 98.12 106 SER A N 1
ATOM 839 C CA . SER A 1 106 ? -8.999 9.073 -3.929 1.00 98.12 106 SER A CA 1
ATOM 840 C C . SER A 1 106 ? -7.608 8.694 -3.423 1.00 98.12 106 SER A C 1
ATOM 842 O O . SER A 1 106 ? -7.419 8.451 -2.230 1.00 98.12 106 SER A O 1
ATOM 844 N N . ILE A 1 107 ? -6.621 8.684 -4.316 1.00 98.25 107 ILE A N 1
ATOM 845 C CA . ILE A 1 107 ? -5.205 8.494 -3.980 1.00 98.25 107 ILE A CA 1
ATOM 846 C C . ILE A 1 107 ? -4.368 9.647 -4.529 1.00 98.25 107 ILE A C 1
ATOM 848 O O . ILE A 1 107 ? -4.744 10.308 -5.492 1.00 98.25 107 ILE A O 1
ATOM 852 N N . ARG A 1 108 ? -3.212 9.893 -3.928 1.00 98.44 108 ARG A N 1
ATOM 853 C CA . ARG A 1 108 ? -2.327 11.010 -4.222 1.00 98.44 108 ARG A CA 1
ATOM 854 C C . ARG A 1 108 ? -0.869 10.574 -4.227 1.00 98.44 108 ARG A C 1
ATOM 856 O O . ARG A 1 108 ? -0.408 9.879 -3.323 1.00 98.44 108 ARG A O 1
ATOM 863 N N . PHE A 1 109 ? -0.133 11.051 -5.220 1.00 97.69 109 PHE A N 1
ATOM 864 C CA . PHE A 1 109 ? 1.317 10.939 -5.300 1.00 97.69 109 PHE A CA 1
ATOM 865 C C . PHE A 1 109 ? 1.921 12.332 -5.394 1.00 97.69 109 PHE A C 1
ATOM 867 O O . PHE A 1 109 ? 1.403 13.210 -6.092 1.00 97.69 109 PHE A O 1
ATOM 874 N N . VAL A 1 110 ? 3.018 12.537 -4.678 1.00 96.19 110 VAL A N 1
ATOM 875 C CA . VAL A 1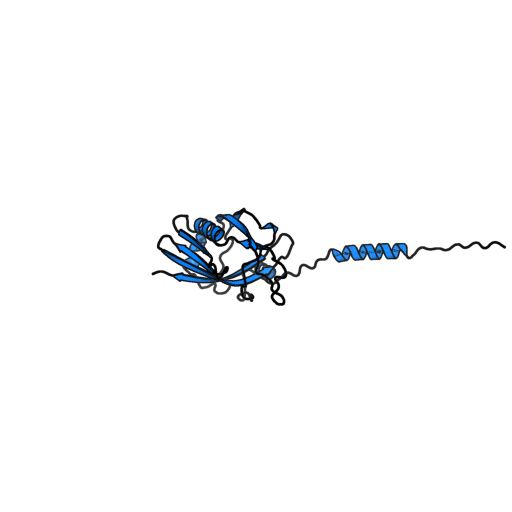 110 ? 3.649 13.845 -4.508 1.00 96.19 110 VAL A CA 1
ATOM 876 C C . VAL A 1 110 ? 5.120 13.774 -4.875 1.00 96.19 110 VAL A C 1
ATOM 878 O O . VAL A 1 110 ? 5.755 12.729 -4.760 1.00 96.19 110 VAL A O 1
ATOM 881 N N . ASN A 1 111 ? 5.672 14.905 -5.308 1.00 94.62 111 ASN A N 1
ATOM 882 C CA . ASN A 1 111 ? 7.117 15.045 -5.399 1.00 94.62 111 ASN A CA 1
ATOM 883 C C . ASN A 1 111 ? 7.678 15.179 -3.986 1.00 94.62 111 ASN A C 1
ATOM 885 O O . ASN A 1 111 ? 7.433 16.183 -3.315 1.00 94.62 111 ASN A O 1
ATOM 889 N N . ASP A 1 112 ? 8.455 14.194 -3.570 1.00 86.19 112 ASP A N 1
ATOM 890 C CA . ASP A 1 112 ? 9.277 14.258 -2.379 1.00 86.19 112 ASP A CA 1
ATOM 891 C C . ASP A 1 112 ? 10.726 14.575 -2.762 1.00 86.19 112 ASP A C 1
ATOM 893 O O . ASP A 1 112 ? 11.227 14.219 -3.836 1.00 86.19 112 ASP A O 1
ATOM 897 N N . ARG A 1 113 ? 11.409 15.324 -1.903 1.00 66.50 113 ARG A N 1
ATOM 898 C CA . ARG A 1 113 ? 12.822 15.636 -2.114 1.00 66.50 113 ARG A CA 1
ATOM 899 C C . ARG A 1 113 ? 13.604 14.422 -1.633 1.00 66.50 113 ARG A C 1
ATOM 901 O O . ARG A 1 113 ? 13.719 14.232 -0.428 1.00 66.50 113 ARG A O 1
ATOM 908 N N . ALA A 1 114 ? 14.137 13.621 -2.560 1.00 63.28 114 ALA A N 1
ATOM 909 C CA . ALA A 1 114 ? 14.961 12.478 -2.190 1.00 63.28 114 ALA A CA 1
ATOM 910 C C . ALA A 1 114 ? 16.172 12.941 -1.370 1.00 63.28 114 ALA A C 1
ATOM 912 O O . ALA A 1 114 ? 16.619 14.096 -1.456 1.00 63.28 114 ALA A O 1
ATOM 913 N N . GLU A 1 115 ? 16.691 12.019 -0.565 1.00 56.88 115 GLU A N 1
ATOM 914 C CA . GLU A 1 115 ? 17.856 12.257 0.270 1.00 56.88 115 GLU A CA 1
ATOM 915 C C . GLU A 1 115 ? 19.040 12.798 -0.541 1.00 56.88 115 GLU A C 1
ATOM 917 O O . GLU A 1 115 ? 19.245 12.490 -1.717 1.00 56.88 115 GLU A O 1
ATOM 922 N N . LYS A 1 116 ? 19.834 13.652 0.109 1.00 53.62 116 LYS A N 1
ATOM 923 C CA . LYS A 1 116 ? 21.041 14.221 -0.487 1.00 53.62 116 LYS A CA 1
ATOM 924 C C . LYS A 1 116 ? 22.045 13.098 -0.718 1.00 53.62 116 LYS A C 1
ATOM 926 O O . LYS A 1 116 ? 22.702 12.684 0.236 1.00 53.62 116 LYS A O 1
ATOM 931 N N . GLU A 1 117 ? 22.261 12.700 -1.967 1.00 53.84 117 GLU A N 1
ATOM 932 C CA . GLU A 1 117 ? 23.498 12.002 -2.302 1.00 53.84 117 GLU A CA 1
ATOM 933 C C . GLU A 1 117 ? 24.677 12.926 -1.960 1.00 53.84 117 GLU A C 1
ATOM 935 O O . GLU A 1 117 ? 24.794 14.055 -2.457 1.00 53.84 117 GLU A O 1
ATOM 940 N N . ARG A 1 118 ? 25.509 12.475 -1.018 1.00 54.56 118 ARG A N 1
ATOM 941 C CA . ARG A 1 118 ? 26.708 13.177 -0.563 1.00 54.56 118 ARG A CA 1
ATOM 942 C C . ARG A 1 118 ? 27.921 12.478 -1.148 1.00 54.56 118 ARG A C 1
ATOM 944 O O . ARG A 1 118 ? 28.179 11.325 -0.824 1.00 54.56 118 ARG A O 1
ATOM 951 N N . PHE A 1 119 ? 28.718 13.207 -1.916 1.00 60.62 119 PHE A N 1
ATOM 952 C CA . PHE A 1 119 ? 30.058 12.772 -2.296 1.00 60.62 119 PHE A CA 1
ATOM 953 C C . PHE A 1 119 ? 31.067 13.748 -1.711 1.00 60.62 119 PHE A C 1
ATOM 955 O O . PHE A 1 119 ? 30.946 14.958 -1.900 1.00 60.62 119 PHE A O 1
ATOM 962 N N . LEU A 1 120 ? 32.018 13.232 -0.927 1.00 68.25 120 LEU A N 1
ATOM 963 C CA . LEU A 1 120 ? 33.001 14.041 -0.192 1.00 68.25 120 LEU A CA 1
ATOM 964 C C . LEU A 1 120 ? 32.379 15.188 0.645 1.00 68.25 120 LEU A C 1
ATOM 966 O O . LEU A 1 120 ? 32.976 16.243 0.818 1.00 68.25 120 LEU A O 1
ATOM 970 N N . GLY A 1 121 ? 31.165 15.002 1.175 1.00 65.88 121 GLY A N 1
ATOM 971 C CA . GLY A 1 121 ? 30.484 16.022 1.987 1.00 65.88 121 GLY A CA 1
ATOM 972 C C . GLY A 1 121 ? 29.795 17.140 1.193 1.00 65.88 121 GLY A C 1
ATOM 973 O O . GLY A 1 121 ? 29.141 17.988 1.799 1.00 65.88 121 GLY A O 1
ATOM 974 N N . TYR A 1 122 ? 29.853 17.111 -0.140 1.00 59.81 122 TYR A N 1
ATOM 975 C CA . TYR A 1 122 ? 29.143 18.050 -1.006 1.00 59.81 122 TYR A CA 1
ATOM 976 C C . TYR A 1 122 ? 27.820 17.435 -1.499 1.00 59.81 122 TYR A C 1
ATOM 978 O O . TYR A 1 122 ? 27.800 16.259 -1.876 1.00 59.81 122 TYR A O 1
ATOM 986 N N . PRO A 1 123 ? 26.698 18.185 -1.481 1.00 55.78 123 PRO A N 1
ATOM 987 C CA . PRO A 1 123 ? 25.436 17.711 -2.041 1.00 55.78 123 PRO A CA 1
ATOM 988 C C . PRO A 1 123 ? 25.558 17.639 -3.567 1.00 55.78 123 PRO A C 1
ATOM 990 O O . PRO A 1 123 ? 25.741 18.671 -4.210 1.00 55.78 123 PRO A O 1
ATOM 993 N N . LEU A 1 124 ? 25.470 16.437 -4.140 1.00 63.09 124 LEU A N 1
ATOM 994 C CA . LEU A 1 124 ? 25.710 16.247 -5.572 1.00 63.09 124 LEU A CA 1
ATOM 995 C C . LEU A 1 124 ? 24.516 16.628 -6.442 1.00 63.09 124 LEU A C 1
ATOM 997 O O . LEU A 1 124 ? 24.727 17.205 -7.499 1.00 63.09 124 LEU A O 1
ATOM 1001 N N . THR A 1 125 ? 23.278 16.354 -6.029 1.00 54.03 125 THR A N 1
ATOM 1002 C CA . THR A 1 125 ? 22.038 16.816 -6.684 1.00 54.03 125 THR A CA 1
ATOM 1003 C C . THR A 1 125 ? 20.860 16.509 -5.753 1.00 54.03 125 THR A C 1
ATOM 1005 O O . THR A 1 125 ? 20.836 15.460 -5.115 1.00 54.03 125 THR A O 1
ATOM 1008 N N . LEU A 1 126 ? 19.871 17.404 -5.659 1.00 61.12 126 LEU A N 1
ATOM 1009 C CA . LEU A 1 126 ? 18.566 17.062 -5.082 1.00 61.12 126 LEU A CA 1
ATOM 1010 C C . LEU A 1 126 ? 17.772 16.319 -6.156 1.00 61.12 126 LEU A C 1
ATOM 1012 O O . LEU A 1 126 ? 17.189 16.952 -7.038 1.00 61.12 126 LEU A O 1
ATOM 1016 N N . LYS A 1 127 ? 17.771 14.986 -6.118 1.00 66.12 127 LYS A N 1
ATOM 1017 C CA . LYS A 1 127 ? 16.862 14.218 -6.967 1.00 66.12 127 LYS A CA 1
ATOM 1018 C C . LYS A 1 127 ? 15.469 14.339 -6.356 1.00 66.12 127 LYS A C 1
ATOM 1020 O O . LYS A 1 127 ? 15.272 14.047 -5.185 1.00 66.12 127 LYS A O 1
ATOM 1025 N N . THR A 1 128 ? 14.506 14.854 -7.106 1.00 80.69 128 THR A N 1
ATOM 1026 C CA . THR A 1 128 ? 13.102 14.752 -6.699 1.00 80.69 128 THR A CA 1
ATOM 1027 C C . THR A 1 128 ? 12.611 13.365 -7.086 1.00 80.69 128 THR A C 1
ATOM 1029 O O . THR A 1 128 ? 12.940 12.866 -8.163 1.00 80.69 128 THR A O 1
ATOM 1032 N N . GLN A 1 129 ? 11.888 12.717 -6.182 1.00 90.56 129 GLN A N 1
ATOM 1033 C CA . GLN A 1 129 ? 11.277 11.414 -6.409 1.00 90.56 129 GLN A CA 1
ATOM 1034 C C . GLN A 1 129 ? 9.769 11.541 -6.238 1.00 90.56 129 GLN A C 1
ATOM 1036 O O . GLN A 1 129 ? 9.304 12.251 -5.351 1.00 90.56 129 GLN A O 1
ATOM 1041 N N . VAL A 1 130 ? 8.993 10.874 -7.088 1.00 94.62 130 VAL A N 1
ATOM 1042 C CA . VAL A 1 130 ? 7.546 10.782 -6.879 1.00 94.62 130 VAL A CA 1
ATOM 1043 C C . VAL A 1 130 ? 7.296 9.671 -5.871 1.00 94.62 130 VAL A C 1
ATOM 1045 O O . VAL A 1 130 ? 7.767 8.556 -6.069 1.00 94.62 130 VAL A O 1
ATOM 1048 N N . VAL A 1 131 ? 6.570 9.964 -4.798 1.00 95.25 131 VAL A N 1
ATOM 1049 C CA . VAL A 1 131 ? 6.219 8.995 -3.751 1.00 95.25 131 VAL A CA 1
ATOM 1050 C C . VAL A 1 131 ? 4.716 8.979 -3.527 1.00 95.25 131 VAL A C 1
ATOM 1052 O O . VAL A 1 131 ? 4.005 9.938 -3.840 1.00 95.25 131 VAL A O 1
ATOM 1055 N N . SER A 1 132 ? 4.232 7.880 -2.962 1.00 95.56 132 SER A N 1
ATOM 1056 C CA . SER A 1 132 ? 2.854 7.766 -2.492 1.00 95.56 132 SER A CA 1
ATOM 1057 C C . SER A 1 132 ? 2.663 8.642 -1.252 1.00 95.56 132 SER A C 1
ATOM 1059 O O . SER A 1 132 ? 3.447 8.558 -0.309 1.00 95.56 132 SER A O 1
ATOM 1061 N N . ASP A 1 133 ? 1.611 9.461 -1.209 1.00 96.81 133 ASP A N 1
ATOM 1062 C CA . ASP A 1 133 ? 1.199 10.121 0.031 1.00 96.81 133 ASP A CA 1
ATOM 1063 C C . ASP A 1 133 ? 0.549 9.082 0.952 1.00 96.81 133 ASP A C 1
ATOM 1065 O O . ASP A 1 133 ? -0.668 8.919 0.990 1.00 96.81 133 ASP A O 1
ATOM 1069 N N . ARG A 1 134 ? 1.382 8.308 1.651 1.00 95.31 134 ARG A N 1
ATOM 1070 C CA . ARG A 1 134 ? 0.964 7.125 2.417 1.00 95.31 134 ARG A CA 1
ATOM 1071 C C . ARG A 1 134 ? -0.081 7.433 3.487 1.00 95.31 134 ARG A C 1
ATOM 1073 O O . ARG A 1 134 ? -0.994 6.638 3.683 1.00 95.31 134 ARG A O 1
ATOM 1080 N N . ALA A 1 135 ? 0.008 8.589 4.145 1.00 96.88 135 ALA A N 1
ATOM 1081 C CA . ALA A 1 135 ? -0.985 8.992 5.138 1.00 96.88 135 ALA A CA 1
ATOM 1082 C C . ALA A 1 135 ? -2.350 9.255 4.485 1.00 96.88 135 ALA A C 1
ATOM 1084 O O . ALA A 1 135 ? -3.360 8.709 4.930 1.00 96.88 135 ALA A O 1
ATOM 1085 N N . TYR A 1 136 ? -2.376 10.047 3.407 1.00 97.81 136 TYR A N 1
ATOM 1086 C CA . TYR A 1 136 ? -3.605 10.335 2.671 1.00 97.81 136 TYR A CA 1
ATOM 1087 C C . TYR A 1 136 ? -4.181 9.068 2.025 1.00 97.81 136 TYR A C 1
ATOM 1089 O O . TYR A 1 136 ? -5.355 8.756 2.214 1.00 97.81 136 TYR A O 1
ATOM 1097 N N . ASN A 1 137 ? -3.355 8.309 1.308 1.00 97.62 137 ASN A N 1
ATOM 1098 C CA . ASN A 1 137 ? -3.762 7.107 0.581 1.00 97.62 137 ASN A CA 1
ATOM 1099 C C . ASN A 1 137 ? -4.218 6.012 1.534 1.00 97.62 137 ASN A C 1
ATOM 1101 O O . ASN A 1 137 ? -5.262 5.406 1.321 1.00 97.62 137 ASN A O 1
ATOM 1105 N N . GLY A 1 138 ? -3.463 5.787 2.610 1.00 96.19 138 GLY A N 1
ATOM 1106 C CA . GLY A 1 138 ? -3.796 4.790 3.613 1.00 96.19 138 GLY A CA 1
ATOM 1107 C C . GLY A 1 138 ? -5.116 5.097 4.313 1.00 96.19 138 GLY A C 1
ATOM 1108 O O . GLY A 1 138 ? -5.906 4.180 4.506 1.00 96.19 138 GLY A O 1
ATOM 1109 N N . LEU A 1 139 ? -5.391 6.365 4.649 1.00 97.75 139 LEU A N 1
ATOM 1110 C CA . LEU A 1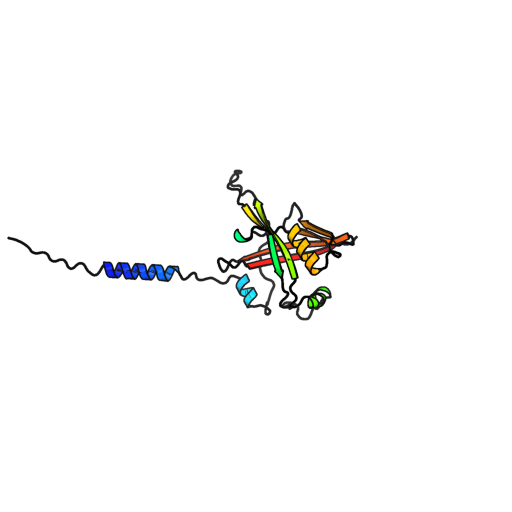 139 ? -6.666 6.747 5.265 1.00 97.75 139 LEU A CA 1
ATOM 1111 C C . LEU A 1 139 ? -7.841 6.524 4.309 1.00 97.75 139 LEU A C 1
ATOM 1113 O O . LEU A 1 139 ? -8.787 5.829 4.667 1.00 97.75 139 LEU A O 1
ATOM 1117 N N . ASN A 1 140 ? -7.746 7.059 3.091 1.00 97.94 140 ASN A N 1
ATOM 1118 C CA . ASN A 1 140 ? -8.789 6.940 2.072 1.00 97.94 140 ASN A CA 1
ATOM 1119 C C . ASN A 1 140 ? -9.072 5.478 1.695 1.00 97.94 140 ASN A C 1
ATOM 1121 O O . ASN A 1 140 ? -10.225 5.105 1.481 1.00 97.94 140 ASN A O 1
ATOM 1125 N N . LEU A 1 141 ? -8.036 4.637 1.629 1.00 95.75 141 LEU A N 1
ATOM 1126 C CA . LEU A 1 141 ? -8.191 3.209 1.363 1.00 95.75 141 LEU A CA 1
ATOM 1127 C C . LEU A 1 141 ? -8.826 2.483 2.551 1.00 95.75 141 LEU A C 1
ATOM 1129 O O . LEU A 1 141 ? -9.757 1.707 2.368 1.00 95.75 141 LEU A O 1
ATOM 1133 N N . ALA A 1 142 ? -8.355 2.747 3.770 1.00 95.12 142 ALA A N 1
ATOM 1134 C CA . ALA A 1 142 ? -8.873 2.084 4.959 1.00 95.12 142 ALA A CA 1
ATOM 1135 C C . ALA A 1 142 ? -10.343 2.450 5.220 1.00 95.12 142 ALA A C 1
ATOM 1137 O O . ALA A 1 142 ? -11.130 1.572 5.556 1.00 95.12 142 ALA A O 1
ATOM 1138 N N . GLN A 1 143 ? -10.734 3.705 4.993 1.00 96.31 143 GLN A N 1
ATOM 1139 C CA . GLN A 1 143 ? -12.131 4.142 5.048 1.00 96.31 143 GLN A CA 1
ATOM 1140 C C . GLN A 1 143 ? -12.987 3.494 3.955 1.00 96.31 143 GLN A C 1
ATOM 1142 O O . GLN A 1 143 ? -14.091 3.039 4.238 1.00 96.31 143 GLN A O 1
ATOM 1147 N N . ALA A 1 144 ? -12.466 3.367 2.732 1.00 95.25 144 ALA A N 1
ATOM 1148 C CA . ALA A 1 144 ? -13.194 2.713 1.647 1.00 95.25 144 ALA A CA 1
ATOM 1149 C C . ALA A 1 144 ? -13.445 1.212 1.902 1.00 95.25 144 ALA A C 1
ATOM 1151 O O . ALA A 1 144 ? -14.467 0.690 1.464 1.00 95.25 144 ALA A O 1
ATOM 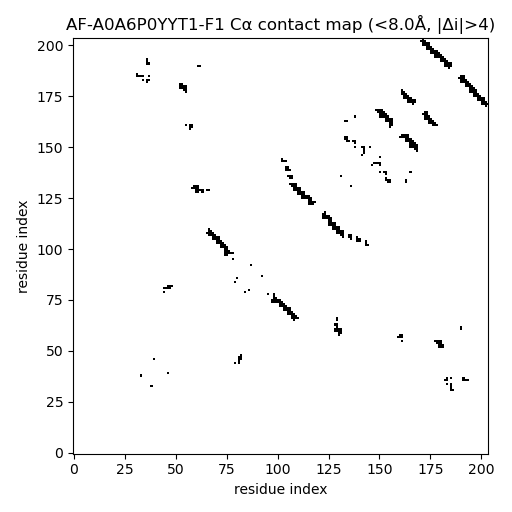1152 N N . TYR A 1 145 ? -12.549 0.524 2.621 1.00 92.12 145 TYR A N 1
ATOM 1153 C CA . TYR A 1 145 ? -12.707 -0.896 2.972 1.00 92.12 145 TYR A CA 1
ATOM 1154 C C . TYR A 1 145 ? -13.480 -1.137 4.274 1.00 92.12 145 TYR A C 1
ATOM 1156 O O . TYR A 1 145 ? -14.271 -2.073 4.355 1.00 92.12 145 TYR A O 1
ATOM 1164 N N . LEU A 1 146 ? -13.219 -0.341 5.312 1.00 91.50 146 LEU A N 1
ATOM 1165 C CA . LEU A 1 146 ? -13.719 -0.586 6.671 1.00 91.50 146 LEU A CA 1
ATOM 1166 C C . LEU A 1 146 ? -14.891 0.329 7.057 1.00 91.50 146 LEU A C 1
ATOM 1168 O O . LEU A 1 146 ? -15.525 0.105 8.086 1.00 91.50 146 LEU A O 1
ATOM 1172 N N . GLY A 1 147 ? -15.173 1.352 6.250 1.00 91.62 147 GLY A N 1
ATOM 1173 C CA . GLY A 1 147 ? -16.115 2.423 6.555 1.00 91.62 147 GLY A CA 1
ATOM 1174 C C . GLY A 1 147 ? -15.482 3.584 7.331 1.00 91.62 147 GLY A C 1
ATOM 1175 O O . GLY A 1 147 ? -14.502 3.429 8.068 1.00 91.62 147 GLY A O 1
ATOM 1176 N N . ASP A 1 148 ? -16.083 4.767 7.196 1.00 90.75 148 ASP A N 1
ATOM 1177 C CA . ASP A 1 148 ? -15.622 6.012 7.834 1.00 90.75 148 ASP A CA 1
ATOM 1178 C C . ASP A 1 148 ? -15.646 5.954 9.373 1.00 90.75 148 ASP A C 1
ATOM 1180 O O . ASP A 1 148 ? -14.883 6.649 10.054 1.00 90.75 148 ASP A O 1
ATOM 1184 N N . ASP A 1 149 ? -16.490 5.079 9.921 1.00 91.56 149 ASP A N 1
ATOM 1185 C CA . ASP A 1 149 ? -16.675 4.873 11.357 1.00 91.56 149 ASP A CA 1
ATOM 1186 C C . ASP A 1 149 ? -15.710 3.843 11.964 1.00 91.56 149 ASP A C 1
ATOM 1188 O O . ASP A 1 149 ? -15.728 3.633 13.174 1.00 91.56 149 ASP A O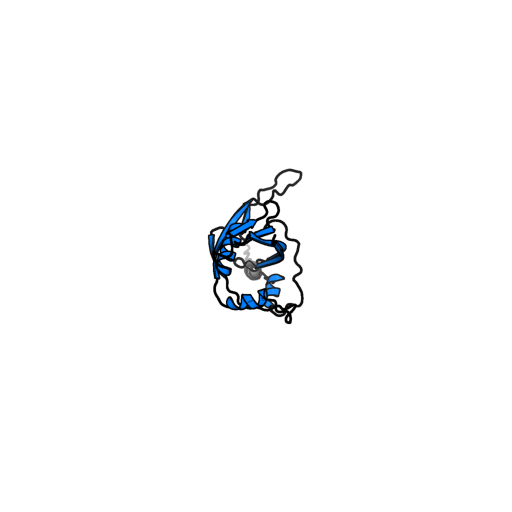 1
ATOM 1192 N N . ALA A 1 150 ? -14.843 3.211 11.167 1.00 92.81 150 ALA A N 1
ATOM 1193 C CA . ALA A 1 150 ? -13.859 2.251 11.674 1.00 92.81 150 ALA A CA 1
ATOM 1194 C C . ALA A 1 150 ? -12.484 2.889 11.931 1.00 92.81 150 ALA A C 1
ATOM 1196 O O . ALA A 1 150 ? -11.792 2.539 12.893 1.00 92.81 150 ALA A O 1
ATOM 1197 N N . VAL A 1 151 ? -12.079 3.848 11.092 1.00 95.25 151 VAL A N 1
ATOM 1198 C CA . VAL A 1 151 ? -10.714 4.398 11.076 1.00 95.25 151 VAL A CA 1
ATOM 1199 C C . VAL A 1 151 ? -10.716 5.869 11.472 1.00 95.25 151 VAL A C 1
ATOM 1201 O O . VAL A 1 151 ? -11.440 6.690 10.920 1.00 95.25 151 VAL A O 1
ATOM 1204 N N . SER A 1 152 ? -9.879 6.217 12.447 1.00 95.06 152 SER A N 1
ATOM 1205 C CA . SER A 1 152 ? -9.720 7.588 12.938 1.00 95.06 152 SER A CA 1
ATOM 1206 C C . SER A 1 152 ? -8.659 8.359 12.154 1.00 95.06 152 SER A C 1
ATOM 1208 O O . SER A 1 152 ? -8.880 9.496 11.745 1.00 95.06 152 SER A O 1
ATOM 1210 N N . SER A 1 153 ? -7.485 7.756 11.945 1.00 96.50 153 SER A N 1
ATOM 1211 C CA . SER A 1 153 ? -6.399 8.388 11.192 1.00 96.50 153 SER A CA 1
ATOM 1212 C C . SER A 1 153 ? -5.389 7.366 10.687 1.00 96.50 153 SER A C 1
ATOM 1214 O O . SER A 1 153 ? -5.248 6.285 11.260 1.00 96.50 153 SER A O 1
ATOM 1216 N N . VAL A 1 154 ? -4.635 7.747 9.659 1.00 97.31 154 VAL A N 1
ATOM 1217 C CA . VAL A 1 154 ? -3.429 7.040 9.223 1.00 97.31 154 VAL A CA 1
ATOM 1218 C C . VAL A 1 154 ? -2.262 8.017 9.244 1.00 97.31 154 VAL A C 1
ATOM 1220 O O . VAL A 1 154 ? -2.372 9.146 8.767 1.00 97.31 154 VAL A O 1
ATOM 1223 N N . LYS A 1 155 ? -1.150 7.599 9.845 1.00 97.06 155 LYS A N 1
ATOM 1224 C CA . LYS A 1 155 ? 0.061 8.407 10.022 1.00 97.06 155 LYS A CA 1
ATOM 1225 C C . LYS A 1 155 ? 1.277 7.640 9.526 1.00 97.06 155 LYS A C 1
ATOM 1227 O O . LYS A 1 155 ? 1.329 6.421 9.658 1.00 97.06 155 LYS A O 1
ATOM 1232 N N . VAL A 1 156 ? 2.266 8.365 9.020 1.00 95.94 156 VAL A N 1
ATOM 1233 C CA . VAL A 1 156 ? 3.585 7.826 8.669 1.00 95.94 156 VAL A CA 1
ATOM 1234 C C . VAL A 1 156 ? 4.574 8.249 9.745 1.00 95.94 156 VAL A C 1
ATOM 1236 O O . VAL A 1 156 ? 4.507 9.375 10.244 1.00 95.94 156 VAL A O 1
ATOM 1239 N N . ASP A 1 157 ? 5.463 7.344 10.136 1.00 93.31 157 ASP A N 1
ATOM 1240 C CA . ASP A 1 157 ? 6.543 7.654 11.062 1.00 93.31 157 ASP A CA 1
ATOM 1241 C C . ASP A 1 157 ? 7.519 8.651 10.403 1.00 93.31 157 ASP A C 1
ATOM 1243 O O . ASP A 1 157 ? 8.074 8.348 9.345 1.00 93.31 157 ASP A O 1
ATOM 1247 N N . PRO A 1 158 ? 7.761 9.835 10.996 1.00 89.94 158 PRO A N 1
ATOM 1248 C CA . PRO A 1 158 ? 8.612 10.857 10.387 1.00 89.94 158 PRO A CA 1
ATOM 1249 C C . PRO A 1 158 ? 10.073 10.420 10.227 1.00 89.94 158 PRO A C 1
ATOM 1251 O O . PRO A 1 158 ? 10.798 11.021 9.441 1.00 89.94 158 PRO A O 1
ATOM 1254 N N . ASN A 1 159 ? 10.511 9.394 10.964 1.00 91.19 159 ASN A N 1
ATOM 1255 C CA . ASN A 1 159 ? 11.876 8.870 10.893 1.00 91.19 159 ASN A CA 1
ATOM 1256 C C . ASN A 1 159 ? 11.972 7.579 10.071 1.00 91.19 159 ASN A C 1
ATOM 1258 O O . ASN A 1 159 ? 13.070 7.067 9.860 1.00 91.19 159 ASN A O 1
ATOM 1262 N N . ASN A 1 160 ? 10.838 7.014 9.653 1.00 92.94 160 ASN A N 1
ATOM 1263 C CA . ASN A 1 160 ? 10.803 5.800 8.857 1.00 92.94 160 ASN A CA 1
ATOM 1264 C C . ASN A 1 160 ? 9.595 5.834 7.907 1.00 92.94 160 ASN A C 1
ATOM 1266 O O . ASN A 1 160 ? 8.499 5.439 8.312 1.00 92.94 160 ASN A O 1
ATOM 1270 N N . PRO A 1 161 ? 9.781 6.221 6.631 1.00 93.00 161 PRO A N 1
ATOM 1271 C CA . PRO A 1 161 ? 8.670 6.316 5.685 1.00 93.00 161 PRO A CA 1
ATOM 1272 C C . PRO A 1 161 ? 7.958 4.969 5.496 1.00 93.00 161 PRO A C 1
ATOM 1274 O O . PRO A 1 161 ? 6.768 4.927 5.201 1.00 93.00 161 PRO A O 1
ATOM 1277 N N . ASN A 1 162 ? 8.660 3.858 5.733 1.00 95.75 162 ASN A N 1
ATOM 1278 C CA . ASN A 1 162 ? 8.133 2.505 5.592 1.00 95.75 162 ASN A CA 1
ATOM 1279 C C . ASN A 1 162 ? 7.264 2.059 6.768 1.00 95.75 162 ASN A C 1
ATOM 1281 O O . ASN A 1 162 ? 6.732 0.953 6.720 1.00 95.75 162 ASN A O 1
ATOM 1285 N N . ARG A 1 163 ? 7.118 2.877 7.816 1.00 96.94 163 ARG A N 1
ATOM 1286 C CA . ARG A 1 163 ? 6.318 2.563 8.998 1.00 96.94 163 ARG A CA 1
ATOM 1287 C C . ARG A 1 163 ? 5.063 3.429 9.048 1.00 96.94 163 ARG A C 1
ATOM 1289 O O . ARG A 1 163 ? 5.127 4.639 9.247 1.00 96.94 163 ARG A O 1
ATOM 1296 N N . GLN A 1 164 ? 3.912 2.780 8.934 1.00 97.12 164 GLN A N 1
ATOM 1297 C CA . GLN A 1 164 ? 2.590 3.391 8.973 1.00 97.12 164 GLN A CA 1
ATOM 1298 C C . GLN A 1 164 ? 1.828 2.957 10.230 1.00 97.12 164 GLN A C 1
ATOM 1300 O O . GLN A 1 164 ? 1.895 1.805 10.657 1.00 97.12 164 GLN A O 1
ATOM 1305 N N . ILE A 1 165 ? 1.082 3.886 10.819 1.00 97.19 165 ILE A N 1
ATOM 1306 C CA . ILE A 1 165 ? 0.246 3.672 11.999 1.00 97.19 165 ILE A CA 1
ATOM 1307 C C . ILE A 1 165 ? -1.189 4.023 11.619 1.00 97.19 165 ILE A C 1
ATOM 1309 O O . ILE A 1 165 ? -1.496 5.185 11.352 1.00 97.19 165 ILE A O 1
ATOM 1313 N N . THR A 1 166 ? -2.060 3.022 11.614 1.00 96.56 166 THR A N 1
ATOM 1314 C CA . THR A 1 166 ? -3.506 3.193 11.457 1.00 96.56 166 THR A CA 1
ATOM 1315 C C . THR A 1 166 ? -4.135 3.186 12.839 1.00 96.56 166 THR A C 1
ATOM 1317 O O . THR A 1 166 ? -3.954 2.230 13.588 1.00 96.56 166 THR A O 1
ATOM 1320 N N . VAL A 1 167 ? -4.841 4.256 13.191 1.00 96.44 167 VAL A N 1
ATOM 1321 C CA . VAL A 1 167 ? -5.550 4.394 14.467 1.00 96.44 167 VAL A CA 1
ATOM 1322 C C . 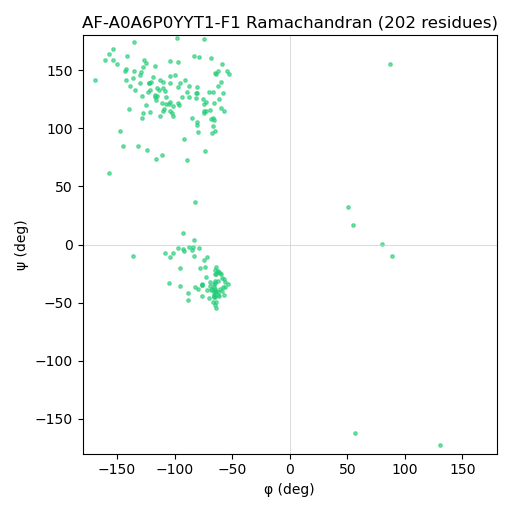VAL A 1 167 ? -7.026 4.128 14.216 1.00 96.44 167 VAL A C 1
ATOM 1324 O O . VAL A 1 167 ? -7.654 4.847 13.435 1.00 96.44 167 VAL A O 1
ATOM 1327 N N . LEU A 1 168 ? -7.568 3.107 14.870 1.00 94.81 168 LEU A N 1
ATOM 1328 C CA . LEU A 1 168 ? -8.987 2.771 14.845 1.00 94.81 168 LEU A CA 1
ATOM 1329 C C . LEU A 1 168 ? -9.768 3.701 15.784 1.00 94.81 168 LEU A C 1
ATOM 1331 O O . LEU A 1 168 ? -9.193 4.379 16.640 1.00 94.81 168 LEU A O 1
ATOM 1335 N N . LYS A 1 169 ? -11.087 3.795 15.598 1.00 92.75 169 LYS A N 1
ATOM 1336 C CA . LYS A 1 169 ? -11.934 4.717 16.383 1.00 92.75 169 LYS A CA 1
ATOM 1337 C C . LYS A 1 169 ? -12.002 4.386 17.874 1.00 92.75 169 LYS A C 1
ATOM 1339 O O . LYS A 1 169 ? -12.216 5.291 18.673 1.00 92.75 169 LYS A O 1
ATOM 1344 N N . ASP A 1 170 ? -11.778 3.134 18.244 1.00 92.44 170 ASP A N 1
ATOM 1345 C CA . ASP A 1 170 ? -11.693 2.667 19.632 1.00 92.44 170 ASP A CA 1
ATOM 1346 C C . ASP A 1 170 ? -10.305 2.879 20.270 1.00 92.44 170 ASP A C 1
ATOM 1348 O O . ASP A 1 170 ? -10.078 2.479 21.408 1.00 92.44 170 ASP A O 1
ATOM 1352 N N . GLY A 1 171 ? -9.374 3.516 19.552 1.00 92.50 171 GLY A N 1
ATOM 1353 C CA . GLY A 1 171 ? -8.020 3.804 20.022 1.00 92.50 171 GLY A CA 1
ATOM 1354 C C . GLY A 1 171 ? -6.999 2.702 19.732 1.00 92.50 171 GLY A C 1
ATOM 1355 O O . GLY A 1 171 ? -5.797 2.963 19.849 1.00 92.50 171 GLY A O 1
ATOM 1356 N N . GLN A 1 172 ? -7.433 1.517 19.285 1.00 95.00 172 GLN A N 1
ATOM 1357 C CA . GLN A 1 172 ? -6.521 0.454 18.867 1.00 95.00 172 GLN A CA 1
ATOM 1358 C C . GLN A 1 172 ? -5.676 0.899 17.668 1.00 95.00 172 GLN A C 1
ATOM 1360 O O . GLN A 1 172 ? -6.096 1.699 16.828 1.00 95.00 172 GLN A O 1
ATOM 1365 N N . GLN A 1 173 ? -4.457 0.371 17.576 1.00 96.12 173 GLN A N 1
ATOM 1366 C CA . GLN A 1 173 ? -3.517 0.724 16.518 1.00 96.12 173 GLN A CA 1
ATOM 1367 C C . GLN A 1 173 ? -3.096 -0.503 15.723 1.00 96.12 173 GLN A C 1
ATOM 1369 O O . GLN A 1 173 ? -2.671 -1.507 16.289 1.00 96.12 173 GLN A O 1
ATOM 1374 N N . LEU A 1 174 ? -3.123 -0.376 14.400 1.00 95.69 174 LEU A N 1
ATOM 1375 C CA . LEU A 1 174 ? -2.440 -1.278 13.485 1.00 95.69 174 LEU A CA 1
ATOM 1376 C C . LEU A 1 174 ? -1.158 -0.599 13.003 1.00 95.69 174 LEU A C 1
ATOM 1378 O O . LEU A 1 174 ? -1.192 0.399 12.280 1.00 95.69 174 LEU A O 1
ATOM 1382 N N . ILE A 1 175 ? -0.019 -1.149 13.406 1.00 97.00 175 ILE A N 1
ATOM 1383 C CA . ILE A 1 175 ? 1.302 -0.718 12.957 1.00 97.00 175 ILE A CA 1
ATOM 1384 C C . ILE A 1 175 ? 1.713 -1.633 11.809 1.00 97.00 175 ILE A C 1
ATOM 1386 O O . ILE A 1 175 ? 1.831 -2.838 12.010 1.00 97.00 175 ILE A O 1
ATOM 1390 N N . SER A 1 176 ? 1.957 -1.061 10.632 1.00 96.94 176 SER A N 1
ATOM 1391 C CA . SER A 1 176 ? 2.445 -1.771 9.449 1.00 96.94 176 SER A CA 1
ATOM 1392 C C . SER A 1 176 ? 3.816 -1.235 9.053 1.00 96.94 176 SER A C 1
ATOM 1394 O O . SER A 1 176 ? 3.981 -0.024 8.912 1.00 96.94 176 SER A O 1
ATOM 1396 N N . THR A 1 177 ? 4.794 -2.117 8.872 1.00 97.38 177 THR A N 1
ATOM 1397 C CA . THR A 1 177 ? 6.151 -1.750 8.456 1.00 97.38 177 THR A CA 1
ATOM 1398 C C . THR A 1 177 ? 6.537 -2.517 7.201 1.00 97.38 177 THR A C 1
ATOM 1400 O O . THR A 1 177 ? 6.613 -3.745 7.239 1.00 97.38 177 THR A O 1
ATOM 1403 N N . VAL A 1 178 ? 6.839 -1.817 6.108 1.00 97.38 178 VAL A N 1
ATOM 1404 C CA . VAL A 1 178 ? 7.441 -2.431 4.918 1.00 97.38 178 VAL A CA 1
ATOM 1405 C C . VAL A 1 178 ? 8.895 -2.776 5.226 1.00 97.38 178 VAL A C 1
ATOM 1407 O O . VAL A 1 178 ? 9.687 -1.916 5.604 1.00 97.38 178 VAL A O 1
ATOM 1410 N N . THR A 1 179 ? 9.246 -4.050 5.077 1.00 96.94 179 THR A N 1
ATOM 1411 C CA . THR A 1 179 ? 10.578 -4.583 5.402 1.00 96.94 179 THR A CA 1
ATOM 1412 C C . THR A 1 179 ? 11.415 -4.852 4.159 1.00 96.94 179 THR A C 1
ATOM 1414 O O . THR A 1 179 ? 12.635 -4.686 4.189 1.00 96.94 179 THR A O 1
ATOM 1417 N N . ARG A 1 180 ? 10.774 -5.254 3.058 1.00 96.88 180 ARG A N 1
ATOM 1418 C CA . ARG A 1 180 ? 11.425 -5.565 1.781 1.00 96.88 180 ARG A CA 1
ATOM 1419 C C . ARG A 1 180 ? 10.556 -5.109 0.622 1.00 96.88 180 ARG A C 1
ATOM 1421 O O . ARG A 1 180 ? 9.332 -5.115 0.749 1.00 96.88 180 ARG A O 1
ATOM 1428 N N . ARG A 1 181 ? 11.167 -4.735 -0.501 1.00 95.88 181 ARG A N 1
ATOM 1429 C CA . ARG A 1 181 ? 10.432 -4.357 -1.716 1.00 95.88 181 ARG A CA 1
ATOM 1430 C C . ARG A 1 181 ? 11.241 -4.590 -2.977 1.00 95.88 181 ARG A C 1
ATOM 1432 O O . ARG A 1 181 ? 12.463 -4.594 -2.929 1.00 95.88 181 ARG A O 1
ATOM 1439 N N . ALA A 1 182 ? 10.554 -4.701 -4.102 1.00 94.12 182 ALA A N 1
ATOM 1440 C CA . ALA A 1 182 ? 11.163 -4.591 -5.420 1.00 94.12 182 ALA A CA 1
ATOM 1441 C C . ALA A 1 182 ? 10.236 -3.829 -6.369 1.00 94.12 182 ALA A C 1
ATOM 1443 O O . ALA A 1 182 ? 9.037 -3.674 -6.112 1.00 94.12 182 ALA A O 1
ATOM 1444 N N . THR A 1 183 ? 10.818 -3.354 -7.465 1.00 93.56 183 THR A N 1
ATOM 1445 C CA . THR A 1 183 ? 10.098 -2.706 -8.562 1.00 93.56 183 THR A CA 1
ATOM 1446 C C . THR A 1 183 ? 10.612 -3.238 -9.884 1.00 93.56 183 THR A C 1
ATOM 1448 O O . THR A 1 183 ? 11.789 -3.579 -9.997 1.00 93.56 183 THR A O 1
ATOM 1451 N N . GLU A 1 184 ? 9.737 -3.285 -10.874 1.00 93.00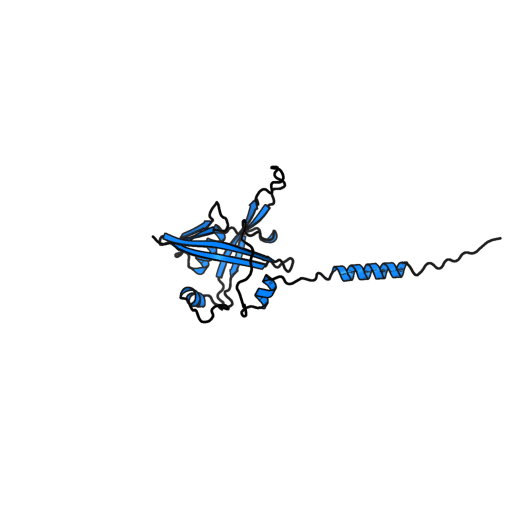 184 GLU A N 1
ATOM 1452 C CA . GLU A 1 184 ? 10.054 -3.648 -12.247 1.00 93.00 184 GLU A CA 1
ATOM 1453 C C . GLU A 1 184 ? 9.215 -2.759 -13.168 1.00 93.00 184 GLU A C 1
ATOM 1455 O O . GLU A 1 184 ? 8.064 -2.463 -12.862 1.00 93.00 184 GLU A O 1
ATOM 1460 N N . ALA A 1 185 ? 9.775 -2.316 -14.290 1.00 91.12 185 ALA A N 1
ATOM 1461 C CA . ALA A 1 185 ? 9.042 -1.552 -15.298 1.00 91.12 185 ALA A CA 1
ATOM 1462 C C . ALA A 1 185 ? 9.157 -2.279 -16.647 1.00 91.12 185 ALA A C 1
ATOM 1464 O O . ALA A 1 185 ? 10.046 -1.947 -17.436 1.00 91.12 185 ALA A O 1
ATOM 1465 N N . PRO A 1 186 ? 8.331 -3.318 -16.891 1.00 88.00 186 PRO A N 1
ATOM 1466 C CA . PRO A 1 186 ? 8.448 -4.159 -18.085 1.00 88.00 186 PRO A CA 1
ATOM 1467 C C . PRO A 1 186 ? 8.237 -3.374 -19.384 1.00 88.00 186 PRO A C 1
ATOM 1469 O O . PRO A 1 186 ? 8.835 -3.685 -20.415 1.00 88.00 186 PRO A O 1
ATOM 1472 N N . THR A 1 187 ? 7.395 -2.339 -19.335 1.00 87.88 187 THR A N 1
ATOM 1473 C CA . THR A 1 187 ? 7.137 -1.415 -20.443 1.00 87.88 187 THR A CA 1
ATOM 1474 C C . THR A 1 187 ? 7.131 0.031 -19.940 1.00 87.88 187 THR A C 1
ATOM 1476 O O . THR A 1 187 ? 7.199 0.291 -18.742 1.00 87.88 187 THR A O 1
ATOM 1479 N N . ALA A 1 188 ? 7.028 1.004 -20.850 1.00 85.94 188 ALA A N 1
ATOM 1480 C CA . ALA A 1 188 ? 6.965 2.424 -20.484 1.00 85.94 188 ALA A CA 1
ATOM 1481 C C . ALA A 1 188 ? 5.703 2.810 -19.683 1.00 85.94 188 ALA A C 1
ATOM 1483 O O . ALA A 1 188 ? 5.712 3.830 -18.993 1.00 85.94 188 ALA A O 1
ATOM 1484 N N . ASN A 1 189 ? 4.638 2.009 -19.785 1.00 88.25 189 ASN A N 1
ATOM 1485 C CA . ASN A 1 189 ? 3.347 2.268 -19.145 1.00 88.25 189 ASN A CA 1
ATOM 1486 C C . ASN A 1 189 ? 3.062 1.315 -17.980 1.00 88.25 189 ASN A C 1
ATOM 1488 O O . ASN A 1 189 ? 2.096 1.529 -17.252 1.00 88.25 189 ASN A O 1
ATOM 1492 N N . ASP A 1 190 ? 3.908 0.303 -17.787 1.00 88.62 190 ASP A N 1
ATOM 1493 C CA . ASP A 1 190 ? 3.737 -0.693 -16.740 1.00 88.62 190 ASP A CA 1
ATOM 1494 C C . ASP A 1 190 ? 4.764 -0.466 -15.641 1.00 88.62 190 ASP A C 1
ATOM 1496 O O . ASP A 1 190 ? 5.971 -0.413 -15.881 1.00 88.62 190 ASP A O 1
ATOM 1500 N N . PHE A 1 191 ? 4.270 -0.357 -14.415 1.00 92.50 191 PHE A N 1
ATOM 1501 C CA . PHE A 1 191 ? 5.095 -0.276 -13.224 1.00 92.50 191 PHE A CA 1
ATOM 1502 C C . PHE A 1 191 ? 4.619 -1.325 -12.231 1.00 92.50 191 PHE A C 1
ATOM 1504 O O . PHE A 1 191 ? 3.538 -1.217 -11.653 1.00 92.50 191 PHE A O 1
ATOM 1511 N N . LEU A 1 192 ? 5.431 -2.358 -12.059 1.00 94.25 192 LEU A N 1
ATOM 1512 C CA . LEU A 1 192 ? 5.202 -3.430 -11.113 1.00 94.25 192 LEU A CA 1
ATOM 1513 C C . LEU A 1 192 ? 5.952 -3.126 -9.827 1.00 94.25 192 LEU A C 1
ATOM 1515 O O . LEU A 1 192 ? 7.112 -2.711 -9.828 1.00 94.25 192 LEU A O 1
ATOM 1519 N N . THR A 1 193 ? 5.300 -3.395 -8.708 1.00 94.31 193 THR A N 1
ATOM 1520 C CA . THR A 1 193 ? 5.928 -3.319 -7.399 1.00 94.31 193 THR A CA 1
ATOM 1521 C C . THR A 1 193 ? 5.419 -4.440 -6.513 1.00 94.31 193 THR A C 1
ATOM 1523 O O . THR A 1 193 ? 4.300 -4.925 -6.668 1.00 94.31 193 THR A O 1
ATOM 1526 N N . THR A 1 194 ? 6.262 -4.861 -5.580 1.00 94.31 194 THR A N 1
ATOM 1527 C CA . THR A 1 194 ? 5.887 -5.762 -4.497 1.00 94.31 194 THR A CA 1
ATOM 1528 C C . THR A 1 194 ? 6.501 -5.252 -3.206 1.00 94.31 194 THR A C 1
ATOM 1530 O O . THR A 1 194 ? 7.644 -4.792 -3.189 1.00 94.31 194 THR A O 1
ATOM 1533 N N . GLU A 1 195 ? 5.767 -5.394 -2.110 1.00 95.19 195 GLU A N 1
ATOM 1534 C CA . GLU A 1 195 ? 6.232 -5.064 -0.767 1.00 95.19 195 GLU A CA 1
ATOM 1535 C C . GLU A 1 195 ? 5.949 -6.234 0.177 1.00 95.19 195 GLU A C 1
ATOM 1537 O O . GLU A 1 195 ? 4.888 -6.852 0.122 1.00 95.19 195 GLU A O 1
ATOM 1542 N N . LEU A 1 196 ? 6.906 -6.535 1.052 1.00 95.19 196 LEU A N 1
ATOM 1543 C CA . LEU A 1 196 ? 6.719 -7.434 2.183 1.00 95.19 196 LEU A CA 1
ATOM 1544 C C . LEU A 1 196 ? 6.597 -6.595 3.448 1.00 95.19 196 LEU A C 1
ATOM 1546 O O . LEU A 1 196 ? 7.515 -5.846 3.797 1.00 95.19 196 LEU A O 1
ATOM 1550 N N . PHE A 1 197 ? 5.487 -6.748 4.158 1.00 94.88 197 PHE A N 1
ATOM 1551 C CA . PHE A 1 197 ? 5.184 -5.979 5.357 1.00 94.88 197 PHE A CA 1
ATOM 1552 C C . PHE A 1 197 ? 5.074 -6.862 6.597 1.00 94.88 197 PHE A C 1
ATOM 1554 O O . PHE A 1 197 ? 4.731 -8.040 6.530 1.00 94.88 197 PHE A O 1
ATOM 1561 N N . GLN A 1 198 ? 5.350 -6.256 7.746 1.00 95.69 198 GLN A N 1
ATOM 1562 C CA . GLN A 1 198 ? 5.082 -6.814 9.061 1.00 95.69 198 GLN A CA 1
ATOM 1563 C C . GLN A 1 198 ? 4.020 -5.967 9.749 1.00 95.69 198 GLN A C 1
ATOM 1565 O O . GLN A 1 198 ? 4.120 -4.740 9.766 1.00 95.69 198 GLN A O 1
ATOM 1570 N N . GLN A 1 199 ? 3.025 -6.626 10.332 1.00 95.00 199 GLN A N 1
ATOM 1571 C CA . GLN A 1 199 ? 1.900 -5.968 10.980 1.00 95.00 199 GLN A CA 1
ATOM 1572 C C . GLN A 1 199 ? 1.770 -6.387 12.439 1.00 95.00 199 GLN A C 1
ATOM 1574 O O . GLN A 1 199 ? 1.916 -7.560 12.777 1.00 95.00 199 GLN A O 1
ATOM 1579 N N . PHE A 1 200 ? 1.465 -5.412 13.292 1.00 94.50 200 PHE A N 1
ATOM 1580 C CA . PHE A 1 200 ? 1.183 -5.618 14.705 1.00 94.50 200 PHE A CA 1
ATOM 1581 C C . PHE A 1 200 ? -0.059 -4.837 15.107 1.00 94.50 200 PHE A C 1
ATOM 1583 O O . PHE A 1 200 ? -0.154 -3.639 14.830 1.00 94.50 200 PHE A O 1
ATOM 1590 N N . PHE A 1 201 ? -0.965 -5.501 15.818 1.00 93.38 201 PHE A N 1
ATOM 1591 C CA . PHE A 1 201 ? -2.031 -4.831 16.547 1.00 93.38 201 PHE A CA 1
ATOM 1592 C C . PHE A 1 201 ? -1.538 -4.450 17.939 1.00 93.38 201 PHE A C 1
ATOM 1594 O O . PHE A 1 201 ? -0.860 -5.229 18.612 1.00 93.38 201 PHE A O 1
ATOM 1601 N N . ARG A 1 202 ? -1.868 -3.235 18.360 1.00 92.06 202 ARG A N 1
ATOM 1602 C CA . ARG A 1 202 ? -1.600 -2.710 19.694 1.00 92.06 202 ARG A CA 1
ATOM 1603 C C . ARG A 1 202 ? -2.906 -2.173 20.267 1.00 92.06 202 ARG A C 1
ATOM 1605 O O . ARG A 1 202 ? -3.437 -1.193 19.749 1.00 92.06 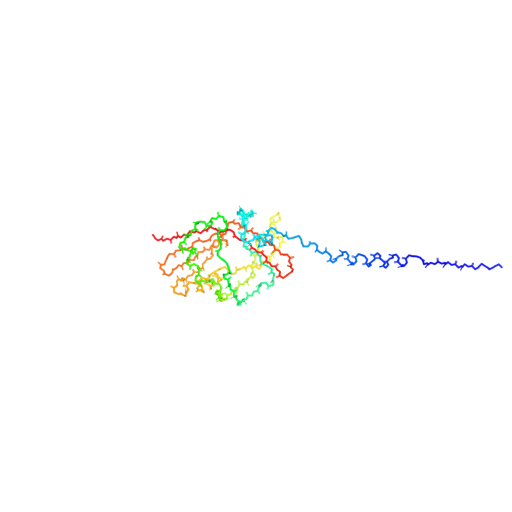202 ARG A O 1
ATOM 1612 N N . GLY A 1 203 ? -3.389 -2.828 21.315 1.00 85.38 203 GLY A N 1
ATOM 1613 C CA . GLY A 1 203 ? -4.384 -2.287 22.240 1.00 85.38 203 GLY A CA 1
ATOM 1614 C C . GLY A 1 203 ? -3.706 -1.733 23.493 1.00 85.38 203 GLY A C 1
ATOM 1615 O O . GLY A 1 203 ? -2.478 -1.808 23.609 1.00 85.38 203 GLY A O 1
ATOM 1616 N N . GLU A 1 204 ? -4.504 -1.166 24.394 1.00 56.72 204 GLU A N 1
ATOM 1617 C CA . GLU A 1 204 ? -4.079 -0.900 25.777 1.00 56.72 204 GLU A CA 1
ATOM 1618 C C . GLU A 1 204 ? -3.889 -2.195 26.578 1.00 56.72 204 GLU A C 1
ATOM 1620 O O . GLU A 1 204 ? -4.620 -3.178 26.306 1.00 56.72 204 GLU A O 1
#

Radius of gyration: 26.74 Å; Cα contacts (8 Å, |Δi|>4): 291; chains: 1; bounding box: 64×44×104 Å

Nearest PDB structures (foldseek):
  6c5u-assembly1_A  TM=5.309E-01  e=1.751E+00  Staphylococcus aureus
  6cgd-assembly1_A  TM=5.293E-01  e=1.751E+00  Staphylococcus aureus
  5iqb-assembly1_A  TM=5.281E-01  e=2.072E+00  Staphylococcus aureus
  6cgd-assembly3_C  TM=5.283E-01  e=2.072E+00  Staphylococcus aureus

Secondary structure (DSSP, 8-state):
----------SHHHHHHHHHHHHHHHTT-------HHHHHHHHTT---S---PPB--SS-EE-GGG-EEEEEEEEB-----TT-TT---HHHHHGGGGBT-EEEEEEEEEEEE----EETTEE----EEEEE-HHHHHHHHHHHHH-TTTEEEEEEETTEEEEEEEEETTS-EEEEEEEEEEEE-SSSS--EEEEEEEEEEE--

pLDDT: mean 83.66, std 18.52, range [25.31, 98.5]

Sequence (204 aa):
MVFRFSIFARPIRLLIIVVLGTMTWLSWSCIAVAGELSQRISDFPNWQHQPVLPQAEGDLAYPAWFVGTWQMTSILEDMVAPLAPDIVTPGFEGNRQFLHQPVSTSIRFVNDRAEKERFLGYPLTLKTQVVSDRAYNGLNLAQAYLGDDAVSSVKVDPNNPNRQITVLKDGQQLISTVTRRATEAPTANDFLTTELFQQFFRGE

Foldseek 3Di:
DDDDDDDDDDDVVVVVVVVVVVVVVVVPPPPLPQDPQSVVVVCPPQDPDDDDFDWDDDADFDPPVQAFKDWDKDAAADQADNHCRPDDDPVSVVCPVRHRPIQIWMWHKHWDFDDFPDDPNDRPDRDTTIGTPCFRRVLRRCCSVVNPQFWDGKDADPVANQWIWTATPVRKIKIKGFTGKDWDASDPPDIDMDTDIDIDIDDD

Mean predicted aligned error: 11.15 Å